Protein 2ETJ (pdb70)

Solvent-accessible surface area: 10871 Å² total

InterPro domains:
  IPR001352 Ribonuclease HII/HIII [PTHR10954] (8-194)
  IPR012337 Ribonuclease H-like superfamily [SSF53098] (6-199)
  IPR022898 Ribonuclease HII [MF_00052_B] (13-188)
  IPR022898 Ribonuclease HII [NF000595] (13-189)
  IPR022898 Ribonuclease HII [cd07182] (15-187)
  IPR024567 Ribonuclease HII/HIII domain [PF01351] (15-186)
  IPR024567 Ribonuclease HII/HIII domain [PS51975] (12-197)
  IPR036397 Ribonuclease H superfamily [G3DSA:3.30.420.10] (1-221)

CATH classification: 3.30.420.10

Secondary structure (DSSP, 8-state):
-GGGGGTTTSSSEEEEEEE-TT-SBS-EEEEEEEE-S----HHHHHHHH---EEEEEEEE-HHHHHHH-HHHHHHH--HHHHHSSS--SEEEEESSS---SS-EEEETTHHHH-HHHHHHHHHHHHHHHH--TTT--TTS-HHHHTT---HHHHHHHHHH---TTB-TTSHHHHTT--HHHHHHHHHTTSS-HHHHHHHHHHHH--

Radius of gyration: 18.52 Å; Cα contacts (8 Å, |Δi|>4): 387; chains: 1; bounding box: 53×38×37 Å

B-factor: mean 26.85, std 10.22, range [12.11, 72.57]

Structure (mmCIF, N/CA/C/O backbone):
data_2ETJ
#
_entry.id   2ETJ
#
_cell.length_a   51.821
_cell.length_b   51.821
_cell.length_c   76.293
_cell.angle_alpha   90.000
_cell.angle_beta   90.000
_cell.angle_gamma   120.000
#
_symmetry.space_group_name_H-M   'P 31'
#
loop_
_entity.id
_entity.type
_entity.pdbx_description
1 polymer 'Ribonuclease HII'
2 non-polymer 'MAGNESIUM ION'
3 non-polymer 'CHLORIDE ION'
4 non-polymer 1,2-ETHANEDIOL
5 water water
#
loop_
_atom_site.group_PDB
_atom_site.id
_atom_site.type_symbol
_atom_site.label_atom_id
_atom_site.label_alt_id
_atom_site.label_comp_id
_atom_site.label_asym_id
_atom_site.label_entity_id
_atom_site.label_seq_id
_atom_site.pdbx_PDB_ins_code
_atom_site.Cartn_x
_atom_site.Cartn_y
_atom_site.Cartn_z
_atom_site.occupancy
_atom_site.B_iso_or_equiv
_atom_site.auth_seq_id
_atom_site.auth_comp_id
_atom_site.auth_asym_id
_atom_site.auth_atom_id
_atom_site.pdbx_PDB_model_num
ATOM 9 N N . GLY A 1 14 ? -2.971 1.485 21.661 1.00 26.33 2 GLY A N 1
ATOM 10 C CA . GLY A 1 14 ? -4.409 1.727 21.428 1.00 25.25 2 GLY A CA 1
ATOM 11 C C . GLY A 1 14 ? -4.762 3.198 21.205 1.00 23.18 2 GLY A C 1
ATOM 12 O O . GLY A 1 14 ? -5.923 3.551 21.261 1.00 21.96 2 GLY A O 1
ATOM 13 N N . ILE A 1 15 ? -3.772 4.051 20.969 1.00 24.19 3 ILE A N 1
ATOM 14 C CA . ILE A 1 15 ? -4.032 5.488 20.815 1.00 26.98 3 ILE A CA 1
ATOM 15 C C . ILE A 1 15 ? -4.971 5.782 19.625 1.00 26.65 3 ILE A C 1
ATOM 16 O O . ILE A 1 15 ? -5.755 6.743 19.666 1.00 24.41 3 ILE A O 1
ATOM 21 N N . ASP A 1 16 ? -4.935 4.925 18.596 1.00 27.08 4 ASP A N 1
ATOM 22 C CA . ASP A 1 16 ? -5.762 5.108 17.415 1.00 26.34 4 ASP A CA 1
ATOM 23 C C . ASP A 1 16 ? -7.211 5.160 17.713 1.00 24.69 4 ASP A C 1
ATOM 24 O O . ASP A 1 16 ? -7.981 5.776 16.959 1.00 22.20 4 ASP A O 1
ATOM 29 N N . GLU A 1 17 ? -7.590 4.473 18.799 1.00 24.70 5 GLU A N 1
ATOM 30 C CA . GLU A 1 17 ? -8.965 4.370 19.234 1.00 24.96 5 GLU A CA 1
ATOM 31 C C . GLU A 1 17 ? -9.559 5.746 19.601 1.00 21.19 5 GLU A C 1
ATOM 32 O O . GLU A 1 17 ? -10.734 5.971 19.456 1.00 21.03 5 GLU A O 1
ATOM 38 N N . LEU A 1 18 ? -8.727 6.669 20.035 1.00 20.71 6 LEU A N 1
ATOM 39 C CA . LEU A 1 18 ? -9.209 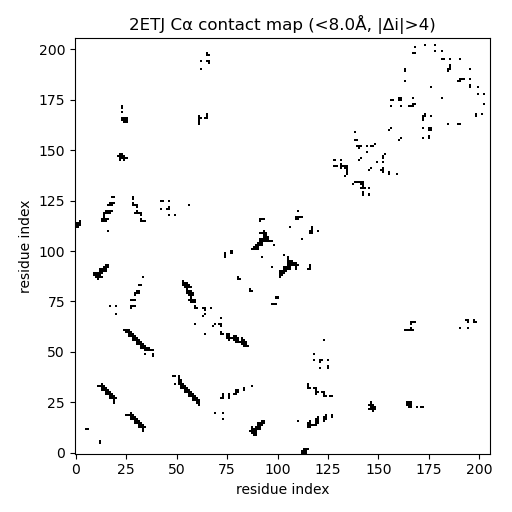8.015 20.371 1.00 21.26 6 LEU A CA 1
ATOM 40 C C . LEU A 1 18 ? -9.622 8.810 19.116 1.00 19.21 6 LEU A C 1
ATOM 41 O O . LEU A 1 18 ? -10.426 9.725 19.198 1.00 20.00 6 LEU A O 1
ATOM 46 N N . TYR A 1 19 ? -9.067 8.435 17.961 1.00 18.85 7 TYR A N 1
ATOM 47 C CA . TYR A 1 19 ? -9.175 9.226 16.744 1.00 20.87 7 TYR A CA 1
ATOM 48 C C . TYR A 1 19 ? -10.147 8.544 15.770 1.00 22.45 7 TYR A C 1
ATOM 49 O O . TYR A 1 19 ? -10.343 9.013 14.678 1.00 24.29 7 TYR A O 1
ATOM 58 N N . LYS A 1 20 ? -10.735 7.432 16.196 1.00 24.43 8 LYS A N 1
ATOM 59 C CA . LYS A 1 20 ? -11.621 6.610 15.358 1.00 27.88 8 LYS A CA 1
ATOM 60 C C . LYS A 1 20 ? -12.887 7.355 14.945 1.00 27.35 8 LYS A C 1
ATOM 61 O O . LYS A 1 20 ? -13.525 6.987 13.955 1.00 26.41 8 LYS A O 1
ATOM 65 N N . LYS A 1 21 ? -13.296 8.378 15.686 1.00 27.49 9 LYS A N 1
ATOM 66 C CA . LYS A 1 21 ? -14.672 8.840 15.498 1.00 30.26 9 LYS A CA 1
ATOM 67 C C . LYS A 1 21 ? -14.927 10.303 15.198 1.00 29.49 9 LYS A C 1
ATOM 68 O O . LYS A 1 21 ? -16.014 10.629 14.671 1.00 34.00 9 LYS A O 1
ATOM 74 N N . GLU A 1 22 ? -14.001 11.186 15.527 1.00 25.46 10 GLU A N 1
ATOM 75 C CA . GLU A 1 22 ? -14.316 12.604 15.368 1.00 25.61 10 GLU A CA 1
ATOM 76 C C . GLU A 1 22 ? -13.453 13.286 14.322 1.00 24.41 10 GLU A C 1
ATOM 77 O O . GLU A 1 22 ? -13.494 14.505 14.191 1.00 24.02 10 GLU A O 1
ATOM 83 N N . PHE A 1 23 ? -12.674 12.508 13.578 1.00 19.45 11 PHE A N 1
ATOM 84 C CA . PHE A 1 23 ? -11.549 13.089 12.839 1.00 23.50 11 PHE A CA 1
ATOM 85 C C . PHE A 1 23 ? -11.531 12.670 11.403 1.00 22.96 11 PHE A C 1
ATOM 86 O O . PHE A 1 23 ? -10.480 12.836 10.728 1.00 24.42 11 PHE A O 1
ATOM 94 N N . GLY A 1 24 ? -12.658 12.140 10.918 1.00 21.07 12 GLY A N 1
ATOM 95 C CA . GLY A 1 24 ? -12.765 11.681 9.535 1.00 23.96 12 GLY A CA 1
ATOM 96 C C . GLY A 1 24 ? -11.720 10.596 9.218 1.00 24.45 12 GLY A C 1
ATOM 97 O O . GLY A 1 24 ? -11.359 9.786 10.093 1.00 22.80 12 GLY A O 1
ATOM 98 N N . ILE A 1 25 ? -11.285 10.512 7.965 1.00 20.69 13 ILE A N 1
ATOM 99 C CA . ILE A 1 25 ? -10.345 9.464 7.605 1.00 17.54 13 ILE A CA 1
ATOM 100 C C . ILE A 1 25 ? -9.004 9.819 8.242 1.00 19.57 13 ILE A C 1
ATOM 101 O O . ILE A 1 25 ? -8.481 10.920 8.037 1.00 17.80 13 ILE A O 1
ATOM 106 N N . VAL A 1 26 ? -8.430 8.872 8.973 1.00 20.20 14 VAL A N 1
ATOM 107 C CA . VAL A 1 26 ? -7.157 9.077 9.642 1.00 18.62 14 VAL A CA 1
ATOM 108 C C . VAL A 1 26 ? -6.067 8.157 9.051 1.00 18.52 14 VAL A C 1
ATOM 109 O O . VAL A 1 26 ? -6.263 6.944 8.868 1.00 16.40 14 VAL A O 1
ATOM 113 N N . ALA A 1 27 ? -4.931 8.768 8.720 1.00 15.61 15 ALA A N 1
ATOM 114 C CA . ALA A 1 27 ? -3.754 8.070 8.227 1.00 17.02 15 ALA A CA 1
ATOM 115 C C . ALA A 1 27 ? -2.628 8.122 9.245 1.00 17.43 15 ALA A C 1
ATOM 116 O O . ALA A 1 27 ? -2.474 9.117 9.967 1.00 17.24 15 ALA A O 1
ATOM 118 N N . GLY A 1 28 ? -1.810 7.077 9.292 1.00 16.27 16 GLY A N 1
ATOM 119 C CA . GLY A 1 28 ? -0.585 7.111 10.060 1.00 17.00 16 GLY A CA 1
ATOM 120 C C . GLY A 1 28 ? 0.607 7.331 9.134 1.00 17.12 16 GLY A C 1
ATOM 121 O O . GLY A 1 28 ? 0.588 6.846 7.965 1.00 15.80 16 GLY A O 1
ATOM 122 N N . VAL A 1 29 ? 1.594 8.109 9.612 1.00 17.15 17 VAL A N 1
ATOM 123 C CA . VAL A 1 29 ? 2.734 8.535 8.793 1.00 17.65 17 VAL A CA 1
ATOM 124 C C . VAL A 1 29 ? 4.045 8.289 9.556 1.00 19.18 17 VAL A C 1
ATOM 125 O O . VAL A 1 29 ? 4.178 8.637 10.740 1.00 16.35 17 VAL A O 1
ATOM 129 N N . ASP A 1 30 ? 4.979 7.603 8.891 1.00 18.11 18 ASP A N 1
ATOM 130 C CA . ASP A 1 30 ? 6.316 7.393 9.439 1.00 17.90 18 ASP A CA 1
ATOM 131 C C . ASP A 1 30 ? 7.341 7.316 8.330 1.00 19.36 18 ASP A C 1
ATOM 132 O O . ASP A 1 30 ? 7.020 7.358 7.145 1.00 16.50 18 ASP A O 1
ATOM 137 N N . GLU A 1 31 ? 8.601 7.223 8.712 1.00 18.91 19 GLU A N 1
ATOM 138 C CA . GLU A 1 31 ? 9.656 7.228 7.718 1.00 19.54 19 GLU A CA 1
ATOM 139 C C . GLU A 1 31 ? 10.696 6.189 8.037 1.00 20.32 19 GLU A C 1
ATOM 140 O O . GLU A 1 31 ? 10.805 5.662 9.184 1.00 20.22 19 GLU A O 1
ATOM 146 N N . ALA A 1 32 ? 11.497 5.908 7.027 1.00 19.18 20 ALA A N 1
ATOM 147 C CA . ALA A 1 32 ? 12.695 5.103 7.205 1.00 16.09 20 ALA A CA 1
ATOM 148 C C . ALA A 1 32 ? 13.883 5.875 6.548 1.00 17.27 20 ALA A C 1
ATOM 149 O O . ALA A 1 32 ? 13.727 6.488 5.464 1.00 17.63 20 ALA A O 1
ATOM 151 N N . GLY A 1 33 ? 15.018 5.810 7.218 1.00 17.54 21 GLY A N 1
ATOM 152 C CA . GLY A 1 33 ? 16.272 6.355 6.643 1.00 16.13 21 GLY A CA 1
ATOM 153 C C . GLY A 1 33 ? 16.683 7.772 7.037 1.00 18.88 21 GLY A C 1
ATOM 154 O O . GLY A 1 33 ? 17.696 8.311 6.532 1.00 20.45 21 GLY A O 1
ATOM 155 N N . ARG A 1 34 ? 15.955 8.383 7.983 1.00 19.52 22 ARG A N 1
ATOM 156 C CA . ARG A 1 34 ? 16.301 9.734 8.392 1.00 19.79 22 ARG A CA 1
ATOM 157 C C . ARG A 1 34 ? 17.741 9.807 8.890 1.00 19.21 22 ARG A C 1
ATOM 158 O O . ARG A 1 34 ? 18.449 10.761 8.587 1.00 19.56 22 ARG A O 1
ATOM 166 N N . GLY A 1 35 ? 18.157 8.780 9.601 1.00 18.98 23 GLY A N 1
ATOM 167 C CA . GLY A 1 35 ? 19.446 8.737 10.281 1.00 19.04 23 GLY A CA 1
ATOM 168 C C . GLY A 1 35 ? 20.623 8.188 9.478 1.00 20.38 23 GLY A C 1
ATOM 169 O O . GLY A 1 35 ? 21.727 8.049 10.011 1.00 23.12 23 GLY A O 1
ATOM 170 N N . CYS A 1 36 ? 20.397 7.911 8.196 1.00 19.13 24 CYS A N 1
ATOM 171 C CA . CYS A 1 36 ? 21.385 7.275 7.293 1.00 17.00 24 CYS A CA 1
ATOM 172 C C . CYS A 1 36 ? 22.447 8.260 6.744 1.00 18.38 24 CYS A C 1
ATOM 173 O O . CYS A 1 36 ? 22.188 9.468 6.714 1.00 17.88 24 CYS A O 1
ATOM 178 N N . LEU A 1 37 ? 23.592 7.735 6.256 1.00 17.56 25 LEU A N 1
ATOM 179 C CA . LEU A 1 37 ? 24.604 8.540 5.563 1.00 20.18 25 LEU A CA 1
ATOM 180 C C . LEU A 1 37 ? 24.446 8.537 4.038 1.00 19.07 25 LEU A C 1
ATOM 181 O O . LEU A 1 37 ? 25.040 9.350 3.355 1.00 20.82 25 LEU A O 1
ATOM 186 N N . ALA A 1 38 ? 23.663 7.602 3.515 1.00 19.18 26 ALA A N 1
ATOM 187 C CA . ALA A 1 38 ? 23.430 7.456 2.106 1.00 19.92 26 ALA A CA 1
ATOM 188 C C . ALA A 1 38 ? 21.972 7.117 1.825 1.00 20.16 26 ALA A C 1
ATOM 189 O O . ALA A 1 38 ? 21.276 6.509 2.671 1.00 22.58 26 ALA A O 1
ATOM 191 N N . GLY A 1 39 ? 21.534 7.414 0.610 1.00 19.75 27 GLY A N 1
ATOM 192 C CA . GLY A 1 39 ? 20.212 7.112 0.162 1.00 19.89 27 GLY A CA 1
ATOM 193 C C . GLY A 1 39 ? 19.135 8.093 0.589 1.00 18.59 27 GLY A C 1
ATOM 194 O O . GLY A 1 39 ? 19.389 9.029 1.336 1.00 20.22 27 GLY A O 1
ATOM 195 N N . PRO A 1 40 ? 17.912 7.880 0.079 1.00 19.49 28 PRO A N 1
ATOM 196 C CA . PRO A 1 40 ? 16.810 8.756 0.395 1.00 17.63 28 PRO A CA 1
ATOM 197 C C . PRO A 1 40 ? 16.205 8.555 1.782 1.00 19.46 28 PRO A C 1
ATOM 198 O O . PRO A 1 40 ? 16.552 7.583 2.481 1.00 19.35 28 PRO A O 1
ATOM 202 N N . VAL A 1 41 ? 15.294 9.463 2.158 1.00 19.21 29 VAL A N 1
ATOM 203 C CA . VAL A 1 41 ? 14.322 9.221 3.220 1.00 18.28 29 VAL A CA 1
ATOM 204 C C . VAL A 1 41 ? 13.057 8.716 2.466 1.00 17.21 29 VAL A C 1
ATOM 205 O O . VAL A 1 41 ? 12.632 9.299 1.454 1.00 19.05 29 VAL A O 1
ATOM 212 N N . VAL A 1 42 ? 12.503 7.619 2.958 1.00 16.81 30 VAL A N 1
ATOM 213 C CA . VAL A 1 42 ? 11.295 7.011 2.463 1.00 16.07 30 VAL A CA 1
ATOM 214 C C . VAL A 1 42 ? 10.222 7.141 3.522 1.00 18.13 30 VAL A C 1
ATOM 215 O O . VAL A 1 42 ? 10.415 6.721 4.657 1.00 15.98 30 VAL A O 1
ATOM 219 N N . ALA A 1 43 ? 9.120 7.747 3.142 1.00 16.39 31 ALA A N 1
ATOM 220 C CA . ALA A 1 43 ? 7.953 7.872 4.028 1.00 17.51 31 ALA A CA 1
ATOM 221 C C . ALA A 1 43 ? 6.804 7.005 3.522 1.00 18.01 31 ALA A C 1
ATOM 222 O O . ALA A 1 43 ? 6.629 6.813 2.315 1.00 16.17 31 ALA A O 1
ATOM 224 N N . ALA A 1 44 ? 6.025 6.468 4.475 1.00 15.66 32 ALA A N 1
ATOM 225 C CA . ALA A 1 44 ? 4.777 5.779 4.166 1.00 14.07 32 ALA A CA 1
ATOM 226 C C . ALA A 1 44 ? 3.622 6.419 4.899 1.00 16.70 32 ALA A C 1
ATOM 227 O O . ALA A 1 44 ? 3.788 6.854 6.038 1.00 16.50 32 ALA A O 1
ATOM 229 N N . ALA A 1 45 ? 2.471 6.500 4.233 1.00 17.18 33 ALA A N 1
ATOM 230 C CA . ALA A 1 45 ? 1.194 6.923 4.856 1.00 16.78 33 ALA A CA 1
ATOM 231 C C . ALA A 1 45 ? 0.223 5.775 4.662 1.00 17.41 33 ALA A C 1
ATOM 232 O O . ALA A 1 45 ? 0.090 5.280 3.554 1.00 17.01 33 ALA A O 1
ATOM 234 N N . VAL A 1 46 ? -0.462 5.407 5.732 1.00 16.56 34 VAL A N 1
ATOM 235 C CA . VAL A 1 46 ? -1.273 4.198 5.765 1.00 17.24 34 VAL A CA 1
ATOM 236 C C . VAL A 1 46 ? -2.665 4.531 6.343 1.00 19.43 34 VAL A C 1
ATOM 237 O O . VAL A 1 46 ? -2.775 5.113 7.440 1.00 17.18 34 VAL A O 1
ATOM 241 N N . VAL A 1 47 ? -3.699 4.148 5.606 1.00 20.27 35 VAL A N 1
ATOM 242 C CA . VAL A 1 47 ? -5.061 4.091 6.120 1.00 18.26 35 VAL A CA 1
ATOM 243 C C . VAL A 1 47 ? -5.479 2.609 6.177 1.00 21.83 35 VAL A C 1
ATOM 244 O O . VAL A 1 47 ? -5.524 1.942 5.147 1.00 19.74 35 VAL A O 1
ATOM 248 N N . LEU A 1 48 ? -5.743 2.121 7.375 1.00 25.37 36 LEU A N 1
ATOM 249 C CA . LEU A 1 48 ? -6.140 0.726 7.599 1.00 29.06 36 LEU A CA 1
ATOM 250 C C . LEU A 1 48 ? -7.619 0.634 7.911 1.00 31.66 36 LEU A C 1
ATOM 251 O O . LEU A 1 48 ? -8.083 1.314 8.804 1.00 30.02 36 LEU A O 1
ATOM 256 N N . GLU A 1 49 ? -8.343 -0.225 7.195 1.00 36.81 37 GLU A N 1
ATOM 257 C CA . GLU A 1 49 ? -9.717 -0.564 7.568 1.00 43.31 37 GLU A CA 1
ATOM 258 C C . GLU A 1 49 ? -9.717 -1.747 8.539 1.00 41.46 37 GLU A C 1
ATOM 259 O O . GLU A 1 49 ? -10.197 -1.666 9.680 1.00 42.85 37 GLU A O 1
ATOM 265 N N . LYS A 1 50 ? -9.154 -2.842 8.057 1.00 37.12 38 LYS A N 1
ATOM 266 C CA . LYS A 1 50 ? -9.269 -4.111 8.724 1.00 35.77 38 LYS A CA 1
ATOM 267 C C . LYS A 1 50 ? -8.310 -4.228 9.910 1.00 35.44 38 LYS A C 1
ATOM 268 O O . LYS A 1 50 ? -7.327 -3.494 10.016 1.00 32.82 38 LYS A O 1
ATOM 274 N N . GLU A 1 51 ? -8.636 -5.157 10.800 1.00 35.32 39 GLU A N 1
ATOM 275 C CA . GLU A 1 51 ? -7.833 -5.473 11.966 1.00 35.88 39 GLU A CA 1
ATOM 276 C C . GLU A 1 51 ? -6.573 -6.201 11.538 1.00 34.56 39 GLU A C 1
ATOM 277 O O . GLU A 1 51 ? -6.613 -7.055 10.655 1.00 34.89 39 GLU A O 1
ATOM 283 N N . ILE A 1 52 ? -5.443 -5.839 12.140 1.00 34.99 40 ILE A N 1
ATOM 284 C CA . ILE A 1 52 ? -4.198 -6.603 11.964 1.00 35.76 40 ILE A CA 1
ATOM 285 C C . ILE A 1 52 ? -3.559 -6.747 13.358 1.00 37.30 40 ILE A C 1
ATOM 286 O O . ILE A 1 52 ? -3.416 -5.766 14.088 1.00 34.71 40 ILE A O 1
ATOM 291 N N . GLU A 1 53 ? -3.202 -7.975 13.728 1.00 39.10 41 GLU A N 1
ATOM 292 C CA . GLU A 1 53 ? -2.579 -8.245 15.028 1.00 39.98 41 GLU A CA 1
ATOM 293 C C . GLU A 1 53 ? -1.064 -8.000 14.985 1.00 39.64 41 GLU A C 1
ATOM 294 O O . GLU A 1 53 ? -0.314 -8.650 14.236 1.00 40.01 41 GLU A O 1
ATOM 296 N N . ALA A 1 64 ? 11.689 -12.324 9.776 1.00 58.30 52 ALA A N 1
ATOM 297 C CA . ALA A 1 64 ? 10.956 -11.381 8.943 1.00 56.87 52 ALA A CA 1
ATOM 298 C C . ALA A 1 64 ? 9.471 -11.402 9.308 1.00 56.67 52 ALA A C 1
ATOM 299 O O . ALA A 1 64 ? 8.613 -11.698 8.469 1.00 58.69 52 ALA A O 1
ATOM 301 N N . LYS A 1 65 ? 9.175 -11.098 10.574 1.00 53.78 53 LYS A N 1
ATOM 302 C CA . LYS A 1 65 ? 7.802 -10.808 10.994 1.00 51.05 53 LYS A CA 1
ATOM 303 C C . LYS A 1 65 ? 7.326 -9.488 10.336 1.00 48.54 53 LYS A C 1
ATOM 304 O O . LYS A 1 65 ? 6.121 -9.265 10.190 1.00 46.91 53 LYS A O 1
ATOM 306 N N . ARG A 1 66 ? 8.282 -8.632 9.950 1.00 47.51 54 ARG A N 1
ATOM 307 C CA . ARG A 1 66 ? 8.014 -7.420 9.142 1.00 46.32 54 ARG A CA 1
ATOM 308 C C . ARG A 1 66 ? 7.369 -7.750 7.810 1.00 44.77 54 ARG A C 1
ATOM 309 O O . ARG A 1 66 ? 6.324 -7.187 7.465 1.00 41.44 54 ARG A O 1
ATOM 317 N N . GLU A 1 67 ? 8.009 -8.645 7.058 1.00 43.20 55 GLU A N 1
ATOM 318 C CA . GLU A 1 67 ? 7.486 -9.047 5.752 1.00 43.42 55 GLU A CA 1
ATOM 319 C C . GLU A 1 67 ? 6.163 -9.827 5.916 1.00 42.56 55 GLU A C 1
ATOM 320 O O . GLU A 1 67 ? 5.295 -9.763 5.047 1.00 44.51 55 GLU A O 1
ATOM 324 N N . ARG A 1 68 ? 6.006 -10.548 7.024 1.00 39.21 56 ARG A N 1
ATOM 325 C CA . ARG A 1 68 ? 4.704 -11.153 7.351 1.00 39.63 56 ARG A CA 1
ATOM 326 C C . ARG A 1 68 ? 3.646 -10.054 7.469 1.00 38.62 56 ARG A C 1
ATOM 327 O O . ARG A 1 68 ? 2.552 -10.152 6.897 1.00 40.58 56 ARG A O 1
ATOM 329 N N . LEU A 1 69 ? 3.979 -9.008 8.218 1.00 36.49 57 LEU A N 1
ATOM 330 C CA . LEU A 1 69 ? 3.030 -7.929 8.478 1.00 35.82 57 LEU A CA 1
ATOM 331 C C . LEU A 1 69 ? 2.811 -7.091 7.208 1.00 34.71 57 LEU A C 1
ATOM 332 O O . LEU A 1 69 ? 1.674 -6.691 6.940 1.00 35.61 57 LEU A O 1
ATOM 337 N N . LEU A 1 70 ? 3.865 -6.869 6.416 1.00 32.49 58 LEU A N 1
ATOM 338 C CA . LEU A 1 70 ? 3.731 -6.104 5.154 1.00 33.94 58 LEU A CA 1
ATOM 339 C C . LEU A 1 70 ? 2.656 -6.722 4.277 1.00 32.87 58 LEU A C 1
ATOM 340 O O . LEU A 1 70 ? 1.855 -6.018 3.670 1.00 30.36 58 LEU A O 1
ATOM 345 N N . ASP A 1 71 ? 2.610 -8.046 4.252 1.00 30.52 59 ASP A N 1
ATOM 346 C CA . ASP A 1 71 ? 1.701 -8.733 3.357 1.00 29.69 59 ASP A CA 1
ATOM 347 C C . ASP A 1 71 ? 0.275 -8.500 3.818 1.00 29.63 59 ASP A C 1
ATOM 348 O O . ASP A 1 71 ? -0.615 -8.277 3.003 1.00 30.43 59 ASP A O 1
ATOM 350 N N . GLU A 1 72 ? 0.060 -8.522 5.135 1.00 28.95 60 GLU A N 1
ATOM 351 C CA . GLU A 1 72 ? -1.272 -8.266 5.706 1.00 28.66 60 GLU A CA 1
ATOM 352 C C . GLU A 1 72 ? -1.670 -6.791 5.520 1.00 25.31 60 GLU A C 1
ATOM 353 O O . GLU A 1 72 ? -2.817 -6.485 5.184 1.00 24.12 60 GLU A O 1
ATOM 359 N N . ILE A 1 73 ? -0.715 -5.885 5.724 1.00 23.08 61 ILE A N 1
ATOM 360 C CA . ILE A 1 73 ? -0.955 -4.454 5.465 1.00 23.34 61 ILE A CA 1
ATOM 361 C C . ILE A 1 73 ? -1.408 -4.209 4.004 1.00 24.16 61 ILE A C 1
ATOM 362 O O . ILE A 1 73 ? -2.419 -3.542 3.733 1.00 24.83 61 ILE A O 1
ATOM 372 N N . GLU A 1 75 ? -2.871 -6.102 2.113 1.00 27.75 63 GLU A N 1
ATOM 373 C CA . GLU A 1 75 ? -4.224 -6.635 1.866 1.00 29.46 63 GLU A CA 1
ATOM 374 C C . GLU A 1 75 ? -5.318 -5.758 2.470 1.00 30.44 63 GLU A C 1
ATOM 375 O O . GLU A 1 75 ? -6.394 -5.644 1.908 1.00 32.41 63 GLU A O 1
ATOM 381 N N . LYS A 1 76 ? -5.007 -5.111 3.594 1.00 25.09 64 LYS A N 1
ATOM 382 C CA . LYS A 1 76 ? -5.975 -4.481 4.463 1.00 26.60 64 LYS A CA 1
ATOM 383 C C . LYS A 1 76 ? -5.871 -2.949 4.580 1.00 28.09 64 LYS A C 1
ATOM 384 O O . LYS A 1 76 ? -6.578 -2.334 5.412 1.00 29.40 64 LYS A O 1
ATOM 390 N N . ALA A 1 77 ? -4.963 -2.344 3.799 1.00 26.57 65 ALA A N 1
ATOM 391 C CA . ALA A 1 77 ? -4.716 -0.918 3.887 1.00 23.87 65 ALA A CA 1
ATOM 392 C C . ALA A 1 77 ? -4.634 -0.246 2.520 1.00 24.02 65 ALA A C 1
ATOM 393 O O . ALA A 1 77 ? -4.377 -0.903 1.494 1.00 24.42 65 ALA A O 1
ATOM 395 N N . ALA A 1 78 ? -4.833 1.080 2.536 1.00 18.74 66 ALA A N 1
ATOM 396 C CA . ALA A 1 78 ? -4.494 1.936 1.429 1.00 15.09 66 ALA A CA 1
ATOM 397 C C . ALA A 1 78 ? -3.139 2.484 1.846 1.00 17.34 66 ALA A C 1
ATOM 398 O O . ALA A 1 78 ? -3.011 2.883 3.000 1.00 16.58 66 ALA A O 1
ATOM 400 N N . VAL A 1 79 ? -2.179 2.536 0.929 1.00 18.51 67 VAL A N 1
ATOM 401 C CA . VAL A 1 79 ? -0.798 2.940 1.292 1.00 18.28 67 VAL A CA 1
ATOM 402 C C . VAL A 1 79 ? -0.291 3.921 0.258 1.00 19.41 67 VAL A C 1
ATOM 403 O O . VAL A 1 79 ? -0.534 3.738 -0.965 1.00 19.81 67 VAL A O 1
ATOM 407 N N . GLY A 1 80 ? 0.472 4.915 0.726 1.00 20.03 68 GLY A N 1
ATOM 408 C CA . GLY A 1 80 ? 1.157 5.848 -0.152 1.00 19.69 68 GLY A CA 1
ATOM 409 C C . GLY A 1 80 ? 2.591 6.029 0.296 1.00 22.03 68 GLY A C 1
ATOM 410 O O . GLY A 1 80 ? 2.853 5.967 1.492 1.00 18.67 68 GLY A O 1
ATOM 411 N N . ILE A 1 81 ? 3.472 6.247 -0.687 1.00 19.75 69 ILE A N 1
ATOM 412 C CA . ILE A 1 81 ? 4.940 6.300 -0.528 1.00 21.65 69 ILE A CA 1
ATOM 413 C C . ILE A 1 81 ? 5.463 7.612 -1.082 1.00 18.98 69 ILE A C 1
ATOM 414 O O . ILE A 1 81 ? 5.007 8.065 -2.144 1.00 19.29 69 ILE A O 1
ATOM 419 N N . GLY A 1 82 ? 6.354 8.248 -0.321 1.00 17.99 70 GLY A N 1
ATOM 420 C CA . GLY A 1 82 ? 6.998 9.493 -0.709 1.00 18.68 70 GLY A CA 1
ATOM 421 C C . GLY A 1 82 ? 8.472 9.370 -0.453 1.00 18.59 70 GLY A C 1
ATOM 422 O O . GLY A 1 82 ? 8.878 8.690 0.521 1.00 21.49 70 GLY A O 1
ATOM 423 N N . ILE A 1 83 ? 9.299 9.966 -1.328 1.00 18.66 71 ILE A N 1
ATOM 424 C CA . ILE A 1 83 ? 10.762 9.872 -1.155 1.00 19.88 71 ILE A CA 1
ATOM 425 C C . ILE A 1 83 ? 11.336 11.261 -1.224 1.00 21.72 71 ILE A C 1
ATOM 426 O O . ILE A 1 83 ? 10.819 12.107 -1.976 1.00 23.30 71 ILE A O 1
ATOM 431 N N . ALA A 1 84 ? 12.391 11.502 -0.467 1.00 19.06 72 ALA A N 1
ATOM 432 C CA . ALA A 1 84 ? 13.214 12.718 -0.586 1.00 17.72 72 ALA A CA 1
ATOM 433 C C . ALA A 1 84 ? 14.656 12.235 -0.847 1.00 18.80 72 ALA A C 1
ATOM 434 O O . ALA A 1 84 ? 15.148 11.314 -0.157 1.00 19.14 72 ALA A O 1
ATOM 436 N N . SER A 1 85 ? 15.273 12.774 -1.893 1.00 20.10 73 SER A N 1
ATOM 437 C CA . SER A 1 85 ? 16.590 12.275 -2.343 1.00 19.29 73 SER A CA 1
ATOM 438 C C . SER A 1 85 ? 17.735 12.811 -1.510 1.00 19.86 73 SER A C 1
ATOM 439 O O . SER A 1 85 ? 17.573 13.797 -0.763 1.00 18.94 73 SER A O 1
ATOM 442 N N . PRO A 1 86 ? 18.928 12.205 -1.647 1.00 20.17 74 PRO A N 1
ATOM 443 C CA . PRO A 1 86 ? 20.156 12.815 -1.076 1.00 21.09 74 PRO A CA 1
ATOM 444 C C . PRO A 1 86 ? 20.325 14.299 -1.504 1.00 20.69 74 PRO A C 1
ATOM 445 O O . PRO A 1 86 ? 20.682 15.127 -0.692 1.00 19.74 74 PRO A O 1
ATOM 449 N N . GLU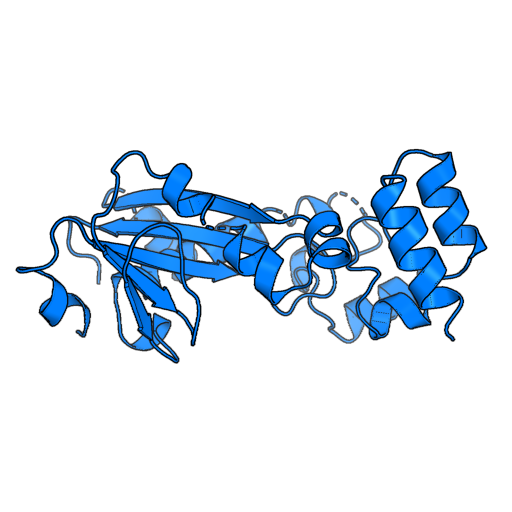 A 1 87 ? 19.973 14.621 -2.736 1.00 21.74 75 GLU A N 1
ATOM 450 C CA . GLU A 1 87 ? 20.079 16.005 -3.233 1.00 22.23 75 GLU A CA 1
ATOM 451 C C . GLU A 1 87 ? 19.218 16.925 -2.384 1.00 18.43 75 GLU A C 1
ATOM 452 O O . GLU A 1 87 ? 19.649 17.940 -1.904 1.00 21.84 75 GLU A O 1
ATOM 458 N N . GLU A 1 88 ? 17.959 16.514 -2.174 1.00 19.46 76 GLU A N 1
ATOM 459 C CA . GLU A 1 88 ? 17.043 17.295 -1.416 1.00 20.36 76 GLU A CA 1
ATOM 460 C C . GLU A 1 88 ? 17.429 17.429 0.058 1.00 19.46 76 GLU A C 1
ATOM 461 O O . GLU A 1 88 ? 17.294 18.507 0.668 1.00 20.00 76 GLU A O 1
ATOM 467 N N . ILE A 1 89 ? 17.964 16.376 0.625 1.00 19.48 77 ILE A N 1
ATOM 468 C CA . ILE A 1 89 ? 18.550 16.445 1.967 1.00 18.81 77 ILE A CA 1
ATOM 469 C C . ILE A 1 89 ? 19.680 17.458 2.059 1.00 16.95 77 ILE A C 1
ATOM 470 O O . ILE A 1 89 ? 19.702 18.293 2.954 1.00 19.76 77 ILE A O 1
ATOM 475 N N . ASP A 1 90 ? 20.567 17.419 1.087 1.00 20.28 78 ASP A N 1
ATOM 476 C CA . ASP A 1 90 ? 21.746 18.317 1.017 1.00 22.29 78 ASP A CA 1
ATOM 477 C C . ASP A 1 90 ? 21.308 19.790 0.783 1.00 20.37 78 ASP A C 1
ATOM 478 O O . ASP A 1 90 ? 21.876 20.692 1.341 1.00 22.77 78 ASP A O 1
ATOM 483 N N . LEU A 1 91 ? 20.271 20.021 -0.005 1.00 20.52 79 LEU A N 1
ATOM 484 C CA . LEU A 1 91 ? 19.830 21.386 -0.310 1.00 20.31 79 LEU A CA 1
ATOM 485 C C . LEU A 1 91 ? 18.948 21.997 0.759 1.00 21.41 79 LEU A C 1
ATOM 486 O O . LEU A 1 91 ? 19.076 23.179 1.102 1.00 24.91 79 LEU A O 1
ATOM 491 N N . TYR A 1 92 ? 18.047 21.181 1.297 1.00 21.43 80 TYR A N 1
ATOM 492 C CA . TYR A 1 92 ? 16.965 21.652 2.186 1.00 18.28 80 TYR A CA 1
ATOM 493 C C . TYR A 1 92 ? 17.111 21.301 3.661 1.00 21.79 80 TYR A C 1
ATOM 494 O O . TYR A 1 92 ? 16.431 21.889 4.462 1.00 20.61 80 TYR A O 1
ATOM 503 N N . ASN A 1 93 ? 17.989 20.344 3.967 1.00 20.15 81 ASN A N 1
ATOM 504 C CA . ASN A 1 93 ? 18.234 19.793 5.295 1.00 20.50 81 ASN A CA 1
ATOM 505 C C . ASN A 1 93 ? 17.294 18.619 5.611 1.00 16.17 81 ASN A C 1
ATOM 506 O O . ASN A 1 93 ? 16.279 18.425 4.952 1.00 18.22 81 ASN A O 1
ATOM 511 N N . ILE A 1 94 ? 17.739 17.825 6.571 1.00 18.50 82 ILE A N 1
ATOM 512 C CA . ILE A 1 94 ? 17.170 16.490 6.794 1.00 19.02 82 ILE A CA 1
ATOM 513 C C . ILE A 1 94 ? 15.732 16.613 7.309 1.00 20.65 82 ILE A C 1
ATOM 514 O O . ILE A 1 94 ? 14.875 15.775 6.987 1.00 19.99 82 ILE A O 1
ATOM 519 N N . PHE A 1 95 ? 15.476 17.672 8.088 1.00 19.78 83 PHE A N 1
ATOM 520 C CA . PHE A 1 95 ? 14.122 17.962 8.650 1.00 20.94 83 PHE A CA 1
ATOM 521 C C . PHE A 1 95 ? 13.148 18.343 7.524 1.00 20.22 83 PHE A C 1
ATOM 522 O O . PHE A 1 95 ? 12.089 17.755 7.393 1.00 20.88 83 PHE A O 1
ATOM 530 N N . ASN A 1 96 ? 13.506 19.311 6.690 1.00 20.28 84 ASN A N 1
ATOM 531 C CA . ASN A 1 96 ? 12.665 19.654 5.550 1.00 21.24 84 ASN A CA 1
ATOM 532 C C . ASN A 1 96 ? 12.486 18.502 4.523 1.00 22.22 84 ASN A C 1
ATOM 533 O O . ASN A 1 96 ? 11.421 18.327 3.928 1.00 21.23 84 ASN A O 1
ATOM 538 N N . ALA A 1 97 ? 13.534 17.740 4.289 1.00 19.42 85 ALA A N 1
ATOM 539 C CA . ALA A 1 97 ? 13.487 16.607 3.348 1.00 19.32 85 ALA A CA 1
ATOM 540 C C . ALA A 1 97 ? 12.528 15.518 3.882 1.00 18.10 85 ALA A C 1
ATOM 541 O O . ALA A 1 97 ? 11.796 14.909 3.112 1.00 19.74 85 ALA A O 1
ATOM 543 N N . THR A 1 98 ? 12.566 15.240 5.169 1.00 18.16 86 THR A N 1
ATOM 544 C CA . THR A 1 98 ? 11.697 14.248 5.811 1.00 20.60 86 THR A CA 1
ATOM 545 C C . THR A 1 98 ? 10.223 14.674 5.659 1.00 18.83 86 THR A C 1
ATOM 546 O O . THR A 1 98 ? 9.376 13.906 5.220 1.00 19.10 86 THR A O 1
ATOM 550 N N . LYS A 1 99 ? 9.976 15.955 5.901 1.00 23.68 87 LYS A N 1
ATOM 551 C CA . LYS A 1 99 ? 8.630 16.530 5.722 1.00 22.95 87 LYS A CA 1
ATOM 552 C C . LYS A 1 99 ? 8.194 16.437 4.257 1.00 21.69 87 LYS A C 1
ATOM 553 O O . LYS A 1 99 ? 7.055 16.124 4.003 1.00 21.26 87 LYS A O 1
ATOM 559 N N . LEU A 1 100 ? 9.087 16.728 3.308 1.00 20.24 88 LEU A N 1
ATOM 560 C CA . LEU A 1 100 ? 8.851 16.606 1.888 1.00 20.05 88 LEU A CA 1
ATOM 561 C C . LEU A 1 100 ? 8.440 15.166 1.552 1.00 17.27 88 LEU A C 1
ATOM 562 O O . LEU A 1 100 ? 7.435 14.973 0.868 1.00 19.70 88 LEU A O 1
ATOM 567 N N . ALA A 1 101 ? 9.164 14.163 2.085 1.00 18.94 89 ALA A N 1
ATOM 568 C CA . ALA A 1 101 ? 8.828 12.750 1.858 1.00 17.65 89 ALA A CA 1
ATOM 569 C C . ALA A 1 101 ? 7.433 12.443 2.400 1.00 16.99 89 ALA A C 1
ATOM 570 O O . ALA A 1 101 ? 6.628 11.744 1.768 1.00 17.92 89 ALA A O 1
ATOM 580 N N . ASN A 1 103 ? 4.857 14.439 3.073 1.00 19.52 91 ASN A N 1
ATOM 581 C CA . ASN A 1 103 ? 3.824 15.064 2.269 1.00 19.82 91 ASN A CA 1
ATOM 582 C C . ASN A 1 103 ? 3.605 14.364 0.937 1.00 19.75 91 ASN A C 1
ATOM 583 O O . ASN A 1 103 ? 2.463 14.269 0.447 1.00 19.17 91 ASN A O 1
ATOM 588 N N . ARG A 1 104 ? 4.682 13.940 0.315 1.00 19.04 92 ARG A N 1
ATOM 589 C CA . ARG A 1 104 ? 4.622 13.166 -0.912 1.00 17.53 92 ARG A CA 1
ATOM 590 C C . ARG A 1 104 ? 3.919 11.825 -0.729 1.00 17.72 92 ARG A C 1
ATOM 591 O O . ARG A 1 104 ? 3.151 11.395 -1.584 1.00 21.86 92 ARG A O 1
ATOM 599 N N . ALA A 1 105 ? 4.121 11.201 0.430 1.00 17.57 93 ALA A N 1
ATOM 600 C CA . ALA A 1 105 ? 3.412 9.975 0.781 1.00 14.85 93 ALA A CA 1
ATOM 601 C C . ALA A 1 105 ? 1.864 10.164 0.912 1.00 15.56 93 ALA A C 1
ATOM 602 O O . ALA A 1 1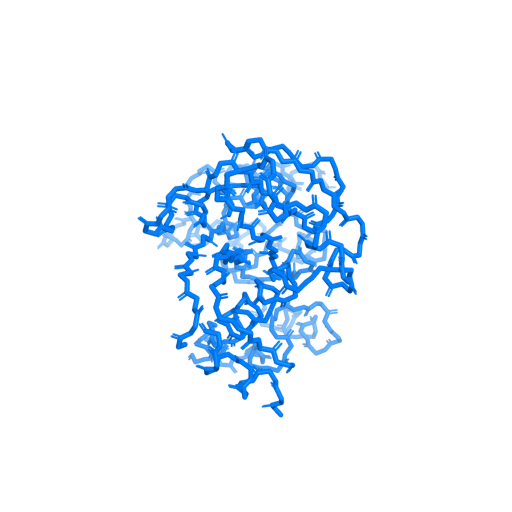05 ? 1.081 9.363 0.432 1.00 18.60 93 ALA A O 1
ATOM 604 N N . LEU A 1 106 ? 1.468 11.220 1.606 1.00 20.34 94 LEU A N 1
ATOM 605 C CA . LEU A 1 106 ? 0.056 11.668 1.658 1.00 21.25 94 LEU A CA 1
ATOM 606 C C . LEU A 1 106 ? -0.531 11.967 0.279 1.00 24.47 94 LEU A C 1
ATOM 607 O O . LEU A 1 106 ? -1.650 11.525 -0.009 1.00 26.02 94 LEU A O 1
ATOM 612 N N . GLU A 1 107 ? 0.208 12.683 -0.566 1.00 22.87 95 GLU A N 1
ATOM 613 C CA . GLU A 1 107 ? -0.197 12.922 -1.968 1.00 25.80 95 GLU A CA 1
ATOM 614 C C . GLU A 1 107 ? -0.329 11.611 -2.788 1.00 25.89 95 GLU A C 1
ATOM 615 O O . GLU A 1 107 ? -1.181 11.488 -3.685 1.00 24.68 95 GLU A O 1
ATOM 618 N N . ASN A 1 108 ? 0.494 10.622 -2.463 1.00 23.73 96 ASN A N 1
ATOM 619 C CA . ASN A 1 108 ? 0.495 9.320 -3.111 1.00 22.96 96 ASN A CA 1
ATOM 620 C C . ASN A 1 108 ? -0.635 8.411 -2.671 1.00 21.64 96 ASN A C 1
ATOM 621 O O . ASN A 1 108 ? -0.998 7.546 -3.432 1.00 22.83 96 ASN A O 1
ATOM 626 N N . LEU A 1 109 ? -1.216 8.601 -1.492 1.00 21.22 97 LEU A N 1
ATOM 627 C CA . LEU A 1 109 ? -2.383 7.826 -1.068 1.00 23.68 97 LEU A CA 1
ATOM 628 C C . LEU A 1 109 ? -3.587 8.071 -1.988 1.00 27.72 97 LEU A C 1
ATOM 629 O O . LEU A 1 109 ? -3.862 9.210 -2.375 1.00 29.86 97 LEU A O 1
ATOM 634 N N . SER A 1 110 ? -4.299 6.997 -2.302 1.00 27.63 98 SER A N 1
ATOM 635 C CA . SER A 1 110 ? -5.494 7.079 -3.154 1.00 31.15 98 SER A CA 1
ATOM 636 C C . SER A 1 110 ? -6.702 7.666 -2.428 1.00 32.02 98 SER A C 1
ATOM 637 O O . SER A 1 110 ? -7.638 8.142 -3.078 1.00 32.26 98 SER A O 1
ATOM 640 N N . VAL A 1 111 ? -6.701 7.602 -1.096 1.00 27.02 99 VAL A N 1
ATOM 641 C CA . VAL A 1 111 ? -7.747 8.247 -0.285 1.00 30.47 99 VAL A CA 1
ATOM 642 C C . VAL A 1 111 ? -7.104 9.446 0.396 1.00 30.34 99 VAL A C 1
ATOM 643 O O . VAL A 1 111 ? -5.966 9.396 0.824 1.00 36.23 99 VAL A O 1
ATOM 650 N N . LYS A 1 112 ? -7.815 10.554 0.454 1.00 32.64 100 LYS A N 1
ATOM 651 C CA . LYS A 1 112 ? -7.257 11.722 1.090 1.00 31.81 100 LYS A CA 1
ATOM 652 C C . LYS A 1 112 ? -7.676 11.714 2.550 1.00 29.08 100 LYS A C 1
ATOM 653 O O . LYS A 1 112 ? -8.871 11.787 2.858 1.00 26.82 100 LYS A O 1
ATOM 659 N N . PRO A 1 113 ? -6.696 11.613 3.468 1.00 25.49 101 PRO A N 1
ATOM 660 C CA . PRO A 1 113 ? -7.037 11.586 4.891 1.00 22.75 101 PRO A CA 1
ATOM 661 C C . PRO A 1 113 ? -7.481 12.970 5.352 1.00 22.13 101 PRO A C 1
ATOM 662 O O . PRO A 1 113 ? -7.073 13.977 4.759 1.00 21.43 101 PRO A O 1
ATOM 666 N N . SER A 1 114 ? -8.290 13.014 6.395 1.00 21.30 102 SER A N 1
ATOM 667 C CA . SER A 1 114 ? -8.700 14.268 7.027 1.00 22.72 102 SER A CA 1
ATOM 668 C C . SER A 1 114 ? -7.761 14.685 8.150 1.00 24.04 102 SER A C 1
ATOM 669 O O . SER A 1 114 ? -7.695 15.865 8.523 1.00 21.66 102 SER A O 1
ATOM 672 N N . PHE A 1 115 ? -7.020 13.713 8.681 1.00 19.67 103 PHE A N 1
ATOM 673 C CA . PHE A 1 115 ? -6.210 13.925 9.854 1.00 16.68 103 PHE A CA 1
ATOM 674 C C . PHE A 1 115 ? -5.072 12.917 9.782 1.00 18.66 103 PHE A C 1
ATOM 675 O O . PHE A 1 115 ? -5.232 11.799 9.285 1.00 17.01 103 PHE A O 1
ATOM 683 N N . VAL A 1 116 ? -3.904 13.303 10.266 1.00 17.11 104 VAL A N 1
ATOM 684 C CA . VAL A 1 116 ? -2.760 12.378 10.298 1.00 19.16 104 VAL A CA 1
ATOM 685 C C . VAL A 1 116 ? -2.192 12.211 11.679 1.00 21.17 104 VAL A C 1
ATOM 686 O O . VAL A 1 116 ? -2.115 13.178 12.472 1.00 19.44 104 VAL A O 1
ATOM 690 N N . LEU A 1 117 ? -1.813 10.977 11.999 1.00 18.41 105 LEU A N 1
ATOM 691 C CA . LEU A 1 117 ? -0.995 10.728 13.205 1.00 17.07 105 LEU A CA 1
ATOM 692 C C . LEU A 1 117 ? 0.434 10.490 12.706 1.00 18.09 105 LEU A C 1
ATOM 693 O O . LEU A 1 117 ? 0.656 9.605 11.866 1.00 17.76 105 LEU A O 1
ATOM 698 N N . VAL A 1 118 ? 1.389 11.290 13.172 1.00 17.49 106 VAL A N 1
ATOM 699 C CA . VAL A 1 118 ? 2.727 11.316 12.626 1.00 17.76 106 VAL A CA 1
ATOM 700 C C . VAL A 1 118 ? 3.726 10.897 13.724 1.00 22.42 106 VAL A C 1
ATOM 701 O O . VAL A 1 118 ? 3.661 11.411 14.819 1.00 20.51 106 VAL A O 1
ATOM 705 N N . ASP A 1 119 ? 4.643 9.961 13.424 1.00 19.26 107 ASP A N 1
ATOM 706 C CA . ASP A 1 119 ? 5.732 9.645 14.337 1.00 23.79 107 ASP A CA 1
ATOM 707 C C . ASP A 1 119 ? 6.666 10.829 14.426 1.00 25.49 107 ASP A C 1
ATOM 708 O O . ASP A 1 119 ? 7.195 11.282 13.408 1.00 27.91 107 ASP A O 1
ATOM 713 N N . GLY A 1 120 ? 6.902 11.296 15.647 1.00 26.02 108 GLY A N 1
ATOM 714 C CA . GLY A 1 120 ? 7.956 12.286 15.934 1.00 30.70 108 GLY A CA 1
ATOM 715 C C . GLY A 1 120 ? 7.452 13.486 16.727 1.00 29.79 108 GLY A C 1
ATOM 716 O O . GLY A 1 120 ? 6.595 13.329 17.585 1.00 26.53 108 GLY A O 1
ATOM 717 N N . LYS A 1 121 ? 7.956 14.678 16.400 1.00 32.12 109 LYS A N 1
ATOM 718 C CA . LYS A 1 121 ? 7.669 15.871 17.186 1.00 32.64 109 LYS A CA 1
ATOM 719 C C . LYS A 1 121 ? 7.814 17.114 16.334 1.00 31.87 109 LYS A C 1
ATOM 720 O O . LYS A 1 121 ? 8.848 17.320 15.708 1.00 33.33 109 LYS A O 1
ATOM 722 N N . GLY A 1 122 ? 6.774 17.937 16.304 1.00 32.63 110 GLY A N 1
ATOM 723 C CA . GLY A 1 122 ? 6.835 19.245 15.669 1.00 32.91 110 GLY A CA 1
ATOM 724 C C . GLY A 1 122 ? 6.787 19.284 14.156 1.00 32.56 110 GLY A C 1
ATOM 725 O O . GLY A 1 122 ? 7.257 20.254 13.553 1.00 34.40 110 GLY A O 1
ATOM 726 N N . ILE A 1 123 ? 6.239 18.242 13.533 1.00 30.65 111 ILE A N 1
ATOM 727 C CA . ILE A 1 123 ? 6.192 18.162 12.073 1.00 29.10 111 ILE A CA 1
ATOM 728 C C . ILE A 1 123 ? 4.787 18.572 11.660 1.00 29.55 111 ILE A C 1
ATOM 729 O O . ILE A 1 123 ? 3.832 18.019 12.147 1.00 29.82 111 ILE A O 1
ATOM 734 N N . GLU A 1 124 ? 4.682 19.574 10.799 1.00 31.49 112 GLU A N 1
ATOM 735 C CA . GLU A 1 124 ? 3.398 20.025 10.321 1.00 32.47 112 GLU A CA 1
ATOM 736 C C . GLU A 1 124 ? 3.371 19.666 8.861 1.00 31.25 112 GLU A C 1
ATOM 737 O O . GLU A 1 124 ? 4.252 20.084 8.098 1.00 30.80 112 GLU A O 1
ATOM 739 N N . LEU A 1 125 ? 2.425 18.799 8.503 1.00 26.09 113 LEU A N 1
ATOM 740 C CA . LEU A 1 125 ? 2.232 18.320 7.152 1.00 24.48 113 LEU A CA 1
ATOM 741 C C . LEU A 1 125 ? 1.067 19.064 6.471 1.00 24.48 113 LEU A C 1
ATOM 742 O O . LEU A 1 125 ? 0.419 19.910 7.074 1.00 27.19 113 LEU A O 1
ATOM 747 N N . SER A 1 126 ? 0.824 18.736 5.215 1.00 23.64 114 SER A N 1
ATOM 748 C CA . SER A 1 126 ? -0.202 19.382 4.418 1.00 25.96 114 SER A CA 1
ATOM 749 C C . SER A 1 126 ? -1.614 19.073 4.925 1.00 27.54 114 SER A C 1
ATOM 750 O O . SER A 1 126 ? -2.561 19.806 4.615 1.00 28.46 114 SER A O 1
ATOM 753 N N . VAL A 1 127 ? -1.761 17.999 5.704 1.00 26.29 115 VAL A N 1
ATOM 754 C CA . VAL A 1 127 ? -3.044 17.594 6.291 1.00 23.88 115 VAL A CA 1
ATOM 755 C C . VAL A 1 127 ? -2.867 17.851 7.781 1.00 25.29 115 VAL A C 1
ATOM 756 O O . VAL A 1 127 ? -1.796 17.541 8.301 1.00 19.78 115 VAL A O 1
ATOM 760 N N . PRO A 1 128 ? -3.887 18.427 8.468 1.00 23.59 116 PRO A N 1
ATOM 761 C CA . PRO A 1 128 ? -3.747 18.627 9.915 1.00 22.91 116 PRO A CA 1
ATOM 762 C C . PRO A 1 128 ? -3.632 17.305 10.647 1.00 22.48 116 PRO A C 1
ATOM 763 O O . PRO A 1 128 ? -4.052 16.272 10.144 1.00 22.85 116 PRO A O 1
ATOM 767 N N . GLY A 1 129 ? -3.048 17.357 11.820 1.00 21.48 117 GLY A N 1
ATOM 768 C CA . GLY A 1 129 ? -2.648 16.162 12.525 1.00 20.42 117 GLY A CA 1
ATOM 769 C C . GLY A 1 129 ? -2.032 16.420 13.856 1.00 24.69 117 GLY A C 1
ATOM 770 O O . GLY A 1 129 ? -2.046 17.548 14.345 1.00 22.71 117 GLY A O 1
ATOM 771 N N . THR A 1 130 ? -1.529 15.341 14.449 1.00 20.47 118 THR A N 1
ATOM 772 C CA . THR A 1 130 ? -0.824 15.367 15.704 1.00 23.88 118 THR A CA 1
ATOM 773 C C . THR A 1 130 ? 0.397 14.468 15.578 1.00 23.97 118 THR A C 1
ATOM 774 O O . THR A 1 130 ? 0.361 13.411 14.926 1.00 21.24 118 THR A O 1
ATOM 781 N N . CYS A 1 131 ? 1.510 14.935 16.134 1.00 24.49 119 CYS A N 1
ATOM 782 C CA . CYS A 1 131 ? 2.723 14.142 16.195 1.00 25.19 119 CYS A CA 1
ATOM 783 C C . CYS A 1 131 ? 2.804 13.429 17.525 1.00 27.47 119 CYS A C 1
ATOM 784 O O . CYS A 1 131 ? 2.507 14.015 18.571 1.00 27.18 119 CYS A O 1
ATOM 787 N N . LEU A 1 132 ? 3.225 12.175 17.490 1.00 26.74 120 LEU A N 1
ATOM 788 C CA . LEU A 1 132 ? 3.396 11.381 18.679 1.00 28.74 120 LEU A CA 1
ATOM 789 C C . LEU A 1 132 ? 4.857 10.969 18.772 1.00 30.23 120 LEU A C 1
ATOM 790 O O . LEU A 1 132 ? 5.391 10.321 17.872 1.00 29.10 120 LEU A O 1
ATOM 795 N N . VAL A 1 133 ? 5.509 11.383 19.850 1.00 31.62 121 VAL A N 1
ATOM 796 C CA . VAL A 1 133 ? 6.829 10.862 20.162 1.00 30.74 121 VAL A CA 1
ATOM 797 C C . VAL A 1 133 ? 6.712 9.344 20.378 1.00 26.23 121 VAL A C 1
ATOM 798 O O . VAL A 1 133 ? 5.800 8.873 21.048 1.00 26.85 121 VAL A O 1
ATOM 802 N N . LYS A 1 134 ? 7.645 8.589 19.805 1.00 24.74 122 LYS A N 1
ATOM 803 C CA . LYS A 1 134 ? 7.577 7.118 19.795 1.00 24.69 122 LYS A CA 1
ATOM 804 C C . LYS A 1 134 ? 6.184 6.653 19.363 1.00 23.93 122 LYS A C 1
ATOM 805 O O . LYS A 1 134 ? 5.612 5.703 19.919 1.00 22.48 122 LYS A O 1
ATOM 809 N N . GLY A 1 135 ? 5.641 7.314 18.340 1.00 23.67 123 GLY A N 1
ATOM 810 C CA . GLY A 1 135 ? 4.295 6.993 17.867 1.00 21.34 123 GLY A CA 1
ATOM 811 C C . GLY A 1 135 ? 4.147 5.588 17.313 1.00 21.71 123 GLY A C 1
ATOM 812 O O . GLY A 1 135 ? 3.060 5.025 17.287 1.00 22.35 123 GLY A O 1
ATOM 813 N N . ASP A 1 136 ? 5.266 5.042 16.867 1.00 24.97 124 ASP A N 1
ATOM 814 C CA . ASP A 1 136 ? 5.365 3.736 16.260 1.00 27.17 124 ASP A CA 1
ATOM 815 C C . ASP A 1 136 ? 5.131 2.640 17.269 1.00 32.71 124 ASP A C 1
ATOM 816 O O . ASP A 1 136 ? 4.943 1.495 16.864 1.00 35.57 124 ASP A O 1
ATOM 821 N N . GLN A 1 137 ? 5.206 2.987 18.565 1.00 29.91 125 GLN A N 1
ATOM 822 C CA . GLN A 1 137 ? 4.883 2.060 19.653 1.00 31.92 125 GLN A CA 1
ATOM 823 C C . GLN A 1 137 ? 3.493 2.317 20.258 1.00 31.33 125 GLN A C 1
ATOM 824 O O . GLN A 1 137 ? 2.940 1.461 20.935 1.00 32.97 125 GLN A O 1
ATOM 830 N N . LYS A 1 138 ? 2.943 3.509 20.025 1.00 31.95 126 LYS A N 1
ATOM 831 C CA . LYS A 1 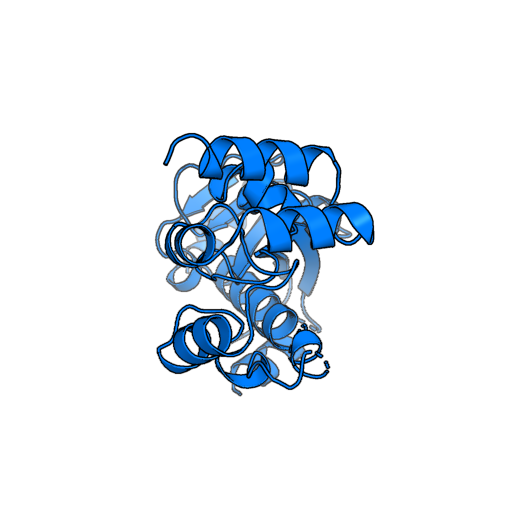138 ? 1.672 3.905 20.577 1.00 29.72 126 LYS A CA 1
ATOM 832 C C . LYS A 1 138 ? 0.472 3.663 19.648 1.00 27.24 126 LYS A C 1
ATOM 833 O O . LYS A 1 138 ? -0.624 3.432 20.119 1.00 26.51 126 LYS A O 1
ATOM 839 N N . SER A 1 139 ? 0.680 3.755 18.332 1.00 25.19 127 SER A N 1
ATOM 840 C CA . SER A 1 139 ? -0.385 3.702 17.357 1.00 23.58 127 SER A CA 1
ATOM 841 C C . SER A 1 139 ? -0.126 2.572 16.357 1.00 21.80 127 SER A C 1
ATOM 842 O O . SER A 1 139 ? 0.985 2.461 15.786 1.00 21.57 127 SER A O 1
ATOM 845 N N . LYS A 1 140 ? -1.201 1.848 16.046 1.00 22.36 128 LYS A N 1
ATOM 846 C CA . LYS A 1 140 ? -1.205 0.804 15.032 1.00 21.24 128 LYS A CA 1
ATOM 847 C C . LYS A 1 140 ? -1.032 1.366 13.610 1.00 23.21 128 LYS A C 1
ATOM 848 O O . LYS A 1 140 ? -0.376 0.759 12.781 1.00 20.43 128 LYS A O 1
ATOM 852 N N . LEU A 1 141 ? -1.633 2.518 13.340 1.00 21.21 129 LEU A N 1
ATOM 853 C CA . LEU A 1 141 ? -1.504 3.148 12.020 1.00 22.13 129 LEU A CA 1
ATOM 854 C C . LEU A 1 141 ? -0.043 3.503 11.754 1.00 21.87 129 LEU A C 1
ATOM 855 O O . LEU A 1 141 ? 0.494 3.238 10.651 1.00 20.34 129 LEU A O 1
ATOM 860 N N . ILE A 1 142 ? 0.591 4.137 12.746 1.00 19.62 130 ILE A N 1
ATOM 861 C CA . ILE A 1 142 ? 1.963 4.596 12.600 1.00 20.00 130 ILE A CA 1
ATOM 862 C C . ILE A 1 142 ? 2.869 3.348 12.551 1.00 21.25 130 ILE A C 1
ATOM 863 O O . ILE A 1 142 ? 3.845 3.261 11.755 1.00 19.58 130 ILE A O 1
ATOM 868 N N . GLY A 1 143 ? 2.577 2.373 13.410 1.00 22.25 131 GLY A N 1
ATOM 869 C CA . GLY A 1 143 ? 3.287 1.078 13.355 1.00 23.90 131 GLY A CA 1
ATOM 870 C C . GLY A 1 143 ? 3.310 0.461 11.969 1.00 22.34 131 GLY A C 1
ATOM 871 O O . GLY A 1 143 ? 4.372 0.004 11.467 1.00 21.55 131 GLY A O 1
ATOM 872 N N . ALA A 1 144 ? 2.157 0.500 11.315 1.00 21.50 132 ALA A N 1
ATOM 873 C CA . ALA A 1 144 ? 2.008 -0.050 9.964 1.00 17.85 132 ALA A CA 1
ATOM 874 C C . ALA A 1 144 ? 2.84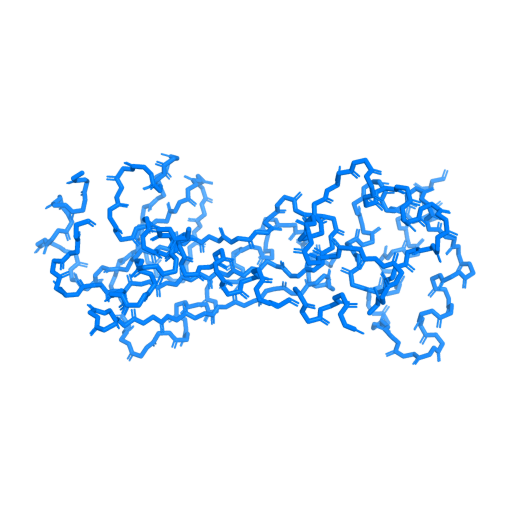7 0.778 8.938 1.00 19.27 132 ALA A C 1
ATOM 875 O O . ALA A 1 144 ? 3.565 0.202 8.107 1.00 18.89 132 ALA A O 1
ATOM 877 N N . ALA A 1 145 ? 2.777 2.122 9.032 1.00 18.40 133 ALA A N 1
ATOM 878 C CA . ALA A 1 145 ? 3.590 2.995 8.176 1.00 18.65 133 ALA A CA 1
ATOM 879 C C . ALA A 1 145 ? 5.107 2.710 8.373 1.00 18.97 133 ALA A C 1
ATOM 880 O O . ALA A 1 145 ? 5.861 2.692 7.403 1.00 18.72 133 ALA A O 1
ATOM 882 N N . SER A 1 146 ? 5.536 2.470 9.606 1.00 20.67 134 SER A N 1
ATOM 883 C CA . SER A 1 146 ? 6.963 2.216 9.878 1.00 21.72 134 SER A CA 1
ATOM 884 C C . SER A 1 146 ? 7.415 0.927 9.217 1.00 23.00 134 SER A C 1
ATOM 885 O O . SER A 1 146 ? 8.538 0.826 8.713 1.00 22.41 134 SER A O 1
ATOM 888 N N . ILE A 1 147 ? 6.532 -0.070 9.215 1.00 21.55 135 ILE A N 1
ATOM 889 C CA . ILE A 1 147 ? 6.849 -1.341 8.562 1.00 20.12 135 ILE A CA 1
ATOM 890 C C . ILE A 1 147 ? 6.958 -1.192 7.048 1.00 19.07 135 ILE A C 1
ATOM 891 O O . ILE A 1 147 ? 7.899 -1.696 6.426 1.00 18.71 135 ILE A O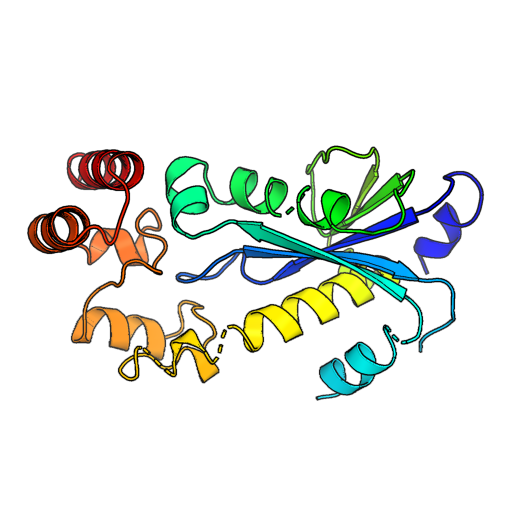 1
ATOM 896 N N . VAL A 1 148 ? 6.010 -0.485 6.440 1.00 18.58 136 VAL A N 1
ATOM 897 C CA . VAL A 1 148 ? 6.043 -0.334 4.990 1.00 18.28 136 VAL A CA 1
ATOM 898 C C . VAL A 1 148 ? 7.322 0.427 4.585 1.00 16.52 136 VAL A C 1
ATOM 899 O O . VAL A 1 148 ? 8.030 0.057 3.648 1.00 16.98 136 VAL A O 1
ATOM 903 N N . ALA A 1 149 ? 7.590 1.521 5.275 1.00 17.18 137 ALA A N 1
ATOM 904 C CA . ALA A 1 149 ? 8.701 2.395 4.886 1.00 16.26 137 ALA A CA 1
ATOM 905 C C . ALA A 1 149 ? 10.020 1.612 5.043 1.00 17.60 137 ALA A C 1
ATOM 906 O O . ALA A 1 149 ? 10.843 1.656 4.128 1.00 17.14 137 ALA A O 1
ATOM 908 N N . LYS A 1 150 ? 10.188 0.907 6.167 1.00 15.66 138 LYS A N 1
ATOM 909 C CA . LYS A 1 150 ? 11.392 0.116 6.376 1.00 19.32 138 LYS A CA 1
ATOM 910 C C . LYS A 1 150 ? 11.554 -0.983 5.316 1.00 20.88 138 LYS A C 1
ATOM 911 O O . LYS A 1 150 ? 12.634 -1.116 4.723 1.00 19.15 138 LYS A O 1
ATOM 919 N N . VAL A 1 151 ? 10.530 -1.782 5.072 1.00 19.63 139 VAL A N 1
ATOM 920 C CA . VAL A 1 151 ? 10.676 -2.893 4.112 1.00 18.95 139 VAL A CA 1
ATOM 921 C C . VAL A 1 151 ? 11.011 -2.336 2.720 1.00 18.91 139 VAL A C 1
ATOM 922 O O . VAL A 1 151 ? 11.913 -2.826 2.004 1.00 16.44 139 VAL A O 1
ATOM 926 N N . PHE A 1 152 ? 10.313 -1.274 2.310 1.00 17.53 140 PHE A N 1
ATOM 927 C CA . PHE A 1 152 ? 10.541 -0.735 0.966 1.00 18.98 140 PHE A CA 1
ATOM 928 C C . PHE A 1 152 ? 11.921 -0.071 0.818 1.00 16.98 140 PHE A C 1
ATOM 929 O O . PHE A 1 152 ? 12.620 -0.271 -0.201 1.00 18.43 140 PHE A O 1
ATOM 937 N N . ARG A 1 153 ? 12.330 0.692 1.821 1.00 16.52 141 ARG A N 1
ATOM 938 C CA . ARG A 1 153 ? 13.680 1.309 1.818 1.00 18.05 141 ARG A CA 1
ATOM 939 C C . ARG A 1 153 ? 14.761 0.254 1.826 1.00 16.97 141 ARG A C 1
ATOM 940 O O . ARG A 1 153 ? 15.731 0.383 1.110 1.00 16.51 141 ARG A O 1
ATOM 948 N N . ASP A 1 154 ? 14.560 -0.803 2.596 1.00 17.45 142 ASP A N 1
ATOM 949 C CA . ASP A 1 154 ? 15.537 -1.909 2.613 1.00 16.35 142 ASP A CA 1
ATOM 950 C C . ASP A 1 154 ? 15.706 -2.544 1.228 1.00 18.44 142 ASP A C 1
ATOM 951 O O . ASP A 1 154 ? 16.834 -2.892 0.837 1.00 19.43 142 ASP A O 1
ATOM 956 N N . ARG A 1 155 ? 14.621 -2.706 0.485 1.00 17.64 143 ARG A N 1
ATOM 957 C CA . ARG A 1 155 ? 14.728 -3.250 -0.878 1.00 19.33 143 ARG A CA 1
ATOM 958 C C . ARG A 1 155 ? 15.529 -2.329 -1.737 1.00 18.08 143 ARG A C 1
ATOM 959 O O . ARG A 1 155 ? 16.373 -2.787 -2.520 1.00 19.21 143 ARG A O 1
ATOM 974 N N . LEU A 1 156 ? 15.265 -1.022 -1.639 1.00 18.63 144 LEU A N 1
ATOM 975 C CA . LEU A 1 156 ? 16.005 -0.038 -2.463 1.00 17.75 144 LEU A CA 1
ATOM 976 C C . LEU A 1 156 ? 17.495 -0.083 -2.150 1.00 17.37 144 LEU A C 1
ATOM 977 O O . LEU A 1 156 ? 18.327 -0.055 -3.033 1.00 18.35 144 LEU A O 1
ATOM 990 N N . SER A 1 158 ? 19.198 -2.581 -1.070 1.00 19.17 146 SER A N 1
ATOM 991 C CA . SER A 1 158 ? 19.735 -3.765 -1.751 1.00 20.19 146 SER A CA 1
ATOM 992 C C . SER A 1 158 ? 19.982 -3.535 -3.265 1.00 18.80 146 SER A C 1
ATOM 993 O O . SER A 1 158 ? 21.002 -3.968 -3.809 1.00 19.70 146 SER A O 1
ATOM 996 N N . GLU A 1 159 ? 19.119 -2.748 -3.914 1.00 19.88 147 GLU A N 1
ATOM 997 C CA . GLU A 1 159 ? 19.376 -2.337 -5.317 1.00 20.89 147 GLU A CA 1
ATOM 998 C C . GLU A 1 159 ? 20.691 -1.571 -5.440 1.00 20.50 147 GLU A C 1
ATOM 999 O O . GLU A 1 159 ? 21.478 -1.786 -6.355 1.00 20.73 147 GLU A O 1
ATOM 1005 N N . PHE A 1 160 ? 20.949 -0.687 -4.494 1.00 20.66 148 PHE A N 1
ATOM 1006 C CA . PHE A 1 160 ? 22.140 0.120 -4.518 1.00 19.71 148 PHE A CA 1
ATOM 1007 C C . PHE A 1 160 ? 23.418 -0.752 -4.332 1.00 22.80 148 PHE A C 1
ATOM 1008 O O . PHE A 1 160 ? 24.490 -0.392 -4.813 1.00 21.23 148 PHE A O 1
ATOM 1016 N N . HIS A 1 161 ? 23.319 -1.890 -3.657 1.00 21.79 149 HIS A N 1
ATOM 1017 C CA . HIS A 1 161 ? 24.468 -2.799 -3.542 1.00 20.12 149 HIS A CA 1
ATOM 1018 C C . HIS A 1 161 ? 24.720 -3.392 -4.907 1.00 22.45 149 HIS A C 1
ATOM 1019 O O . HIS A 1 161 ? 25.860 -3.610 -5.263 1.00 22.61 149 HIS A O 1
ATOM 1026 N N . ARG A 1 162 ? 23.655 -3.684 -5.663 1.00 21.78 150 ARG A N 1
ATOM 1027 C CA . ARG A 1 162 ? 23.833 -4.089 -7.072 1.00 23.62 150 ARG A CA 1
ATOM 1028 C C . ARG A 1 162 ? 24.529 -3.008 -7.910 1.00 23.13 150 ARG A C 1
ATOM 1029 O O . ARG A 1 162 ? 25.408 -3.317 -8.694 1.00 23.63 150 ARG A O 1
ATOM 1045 N N . TYR A 1 164 ? 26.522 -0.516 -6.797 1.00 21.41 152 TYR A N 1
ATOM 1046 C CA . TYR A 1 164 ? 27.761 -0.097 -6.164 1.00 20.76 152 TYR A CA 1
ATOM 1047 C C . TYR A 1 164 ? 28.306 -1.258 -5.322 1.00 21.02 152 TYR A C 1
ATOM 1048 O O . TYR A 1 164 ? 28.229 -1.254 -4.087 1.00 22.55 152 TYR A O 1
ATOM 1057 N N . PRO A 1 165 ? 28.798 -2.305 -5.997 1.00 22.76 153 PRO A N 1
ATOM 1058 C CA . PRO A 1 165 ? 29.102 -3.551 -5.319 1.00 26.19 153 PRO A CA 1
ATOM 1059 C C . PRO A 1 165 ? 30.233 -3.467 -4.288 1.00 24.18 153 PRO A C 1
ATOM 1060 O O . PRO A 1 165 ? 30.381 -4.381 -3.490 1.00 26.92 153 PRO A O 1
ATOM 1064 N N . GLN A 1 166 ? 30.998 -2.369 -4.303 1.00 24.82 154 GLN A N 1
ATOM 1065 C CA . GLN A 1 166 ? 32.079 -2.160 -3.349 1.00 24.15 154 GLN A CA 1
ATOM 1066 C C . GLN A 1 166 ? 31.483 -1.749 -1.982 1.00 23.52 154 GLN A C 1
ATOM 1067 O O . GLN A 1 166 ? 32.195 -1.699 -0.989 1.00 21.52 154 GLN A O 1
ATOM 1073 N N . PHE A 1 167 ? 30.181 -1.429 -1.954 1.00 18.81 155 PHE A N 1
ATOM 1074 C CA . PHE A 1 167 ? 29.442 -0.961 -0.753 1.00 20.30 155 PHE A CA 1
ATOM 1075 C C . PHE A 1 167 ? 28.334 -1.945 -0.354 1.00 20.42 155 PHE A C 1
ATOM 1076 O O . PHE A 1 167 ? 27.447 -2.289 -1.176 1.00 22.07 155 PHE A O 1
ATOM 1084 N N . SER A 1 168 ? 28.336 -2.335 0.921 1.00 17.93 156 SER A N 1
ATOM 1085 C CA . SER A 1 168 ? 27.409 -3.342 1.432 1.00 19.87 156 SER A CA 1
ATOM 1086 C C . SER A 1 168 ? 26.092 -2.719 1.920 1.00 17.51 156 SER A C 1
ATOM 1087 O O . SER A 1 168 ? 25.686 -2.890 3.066 1.00 18.58 156 SER A O 1
ATOM 1090 N N . PHE A 1 169 ? 25.448 -1.993 1.013 1.00 17.17 157 PHE A N 1
ATOM 1091 C CA . PHE A 1 169 ? 24.193 -1.316 1.265 1.00 15.85 157 PHE A CA 1
ATOM 1092 C C . PHE A 1 169 ? 23.111 -2.297 1.600 1.00 18.56 157 PHE A C 1
ATOM 1093 O O . PHE A 1 169 ? 22.197 -1.986 2.370 1.00 20.03 157 PHE A O 1
ATOM 1101 N N . HIS A 1 170 ? 23.218 -3.505 1.049 1.00 18.76 158 HIS A N 1
ATOM 1102 C CA . HIS A 1 170 ? 22.266 -4.572 1.406 1.00 20.46 158 HIS A CA 1
ATOM 1103 C C . HIS A 1 170 ? 22.260 -4.944 2.898 1.00 22.14 158 HIS A C 1
ATOM 1104 O O . HIS A 1 170 ? 21.246 -5.374 3.415 1.00 22.47 158 HIS A O 1
ATOM 1111 N N . LYS A 1 171 ? 23.374 -4.711 3.583 1.00 19.49 159 LYS A N 1
ATOM 1112 C CA . LYS A 1 171 ? 23.552 -5.039 4.989 1.00 20.86 159 LYS A CA 1
ATOM 1113 C C . LYS A 1 171 ? 23.332 -3.824 5.866 1.00 18.78 159 LYS A C 1
ATOM 1114 O O . LYS A 1 171 ? 22.412 -3.812 6.678 1.00 18.95 159 LYS A O 1
ATOM 1119 N N . HIS A 1 172 ? 24.133 -2.770 5.682 1.00 17.99 160 HIS A N 1
ATOM 1120 C CA . HIS A 1 172 ? 24.004 -1.566 6.531 1.00 19.57 160 HIS A CA 1
ATOM 1121 C C . HIS A 1 172 ? 22.919 -0.578 6.136 1.00 16.58 160 HIS A C 1
ATOM 1122 O O . HIS A 1 172 ? 22.567 0.295 6.934 1.00 17.52 160 HIS A O 1
ATOM 1129 N N . LYS A 1 173 ? 22.383 -0.692 4.914 1.00 16.99 161 LYS A N 1
ATOM 1130 C CA . LYS A 1 173 ? 21.265 0.156 4.458 1.00 17.99 161 LYS A CA 1
ATOM 1131 C C . LYS A 1 173 ? 21.664 1.639 4.364 1.00 15.24 161 LYS A C 1
ATOM 1132 O O . LYS A 1 173 ? 20.813 2.531 4.359 1.00 20.88 161 LYS A O 1
ATOM 1138 N N . GLY A 1 174 ? 22.975 1.889 4.309 1.00 16.05 162 GLY A N 1
ATOM 1139 C CA . GLY A 1 174 ? 23.516 3.230 4.293 1.00 18.13 162 GLY A CA 1
ATOM 1140 C C . GLY A 1 174 ? 23.722 3.930 5.621 1.00 17.88 162 GLY A C 1
ATOM 1141 O O . GLY A 1 174 ? 24.169 5.077 5.667 1.00 19.31 162 GLY A O 1
ATOM 1142 N N . TYR A 1 175 ? 23.366 3.259 6.709 1.00 18.94 163 TYR A N 1
ATOM 1143 C CA . TYR A 1 175 ? 23.727 3.725 8.040 1.00 18.33 163 TYR A CA 1
ATOM 1144 C C . TYR A 1 175 ? 25.259 3.757 8.206 1.00 16.31 163 TYR A C 1
ATOM 1145 O O . TYR A 1 175 ? 26.018 3.014 7.583 1.00 16.75 163 TYR A O 1
ATOM 1154 N N . ALA A 1 176 ? 25.685 4.606 9.114 1.00 20.18 164 ALA A N 1
ATOM 1155 C CA . ALA A 1 176 ? 27.121 4.870 9.358 1.00 19.40 164 ALA A CA 1
ATOM 1156 C C . ALA A 1 176 ? 27.742 3.796 10.269 1.00 20.93 164 ALA A C 1
ATOM 1157 O O . ALA A 1 176 ? 28.272 4.081 11.338 1.00 23.23 164 ALA A O 1
ATOM 1159 N N . THR A 1 177 ? 27.682 2.546 9.843 1.00 19.36 165 THR A N 1
ATOM 1160 C CA . THR A 1 177 ? 28.315 1.457 10.545 1.00 20.76 165 THR A CA 1
ATOM 1161 C C . THR A 1 177 ? 29.838 1.531 10.285 1.00 21.06 165 THR A C 1
ATOM 1162 O O . THR A 1 177 ? 30.286 2.222 9.359 1.00 18.22 165 THR A O 1
ATOM 1166 N N . LYS A 1 178 ? 30.596 0.806 11.094 1.00 20.79 166 LYS A N 1
ATOM 1167 C CA . LYS A 1 178 ? 32.034 0.652 10.924 1.00 18.96 166 LYS A CA 1
ATOM 1168 C C . LYS A 1 178 ? 32.396 0.274 9.500 1.00 17.79 166 LYS A C 1
ATOM 1169 O O . LYS A 1 178 ? 33.261 0.875 8.856 1.00 19.41 166 LYS A O 1
ATOM 1175 N N . GLU A 1 179 ? 31.703 -0.732 8.987 1.00 17.85 167 GLU A N 1
ATOM 1176 C CA . GLU A 1 179 ? 31.954 -1.229 7.640 1.00 18.24 167 GLU A CA 1
ATOM 1177 C C . GLU A 1 179 ? 31.648 -0.179 6.557 1.00 17.58 167 GLU A C 1
ATOM 1178 O O . GLU A 1 179 ? 32.422 -0.018 5.614 1.00 17.35 167 GLU A O 1
ATOM 1184 N N . HIS A 1 180 ? 30.518 0.514 6.681 1.00 16.35 168 HIS A N 1
ATOM 1185 C CA . HIS A 1 180 ? 30.174 1.559 5.717 1.00 16.64 168 HIS A CA 1
ATOM 1186 C C . HIS A 1 180 ? 31.270 2.625 5.693 1.00 17.86 168 HIS A C 1
ATOM 1187 O O . HIS A 1 180 ? 31.758 2.987 4.639 1.00 15.73 168 HIS A O 1
ATOM 1194 N N . LEU A 1 181 ? 31.664 3.101 6.875 1.00 19.62 169 LEU A N 1
ATOM 1195 C CA . LEU A 1 181 ? 32.727 4.117 6.977 1.00 19.68 169 LEU A CA 1
ATOM 1196 C C . LEU A 1 181 ? 34.052 3.603 6.345 1.00 20.88 169 LEU A C 1
ATOM 1197 O O . LEU A 1 181 ? 34.750 4.335 5.608 1.00 19.10 169 LEU A O 1
ATOM 1202 N N . ASN A 1 182 ? 34.385 2.343 6.603 1.00 20.32 170 ASN A N 1
ATOM 1203 C CA . ASN A 1 182 ? 35.571 1.721 6.001 1.00 18.25 170 ASN A CA 1
ATOM 1204 C C . ASN A 1 182 ? 35.444 1.777 4.450 1.00 18.58 170 ASN A C 1
ATOM 1205 O O . ASN A 1 182 ? 36.375 2.122 3.743 1.00 19.22 170 ASN A O 1
ATOM 1210 N N . GLU A 1 183 ? 34.261 1.440 3.941 1.00 16.08 171 GLU A N 1
ATOM 1211 C CA . GLU A 1 183 ? 33.987 1.464 2.504 1.00 16.77 171 GLU A CA 1
ATOM 1212 C C . GLU A 1 183 ? 34.133 2.842 1.888 1.00 18.19 171 GLU A C 1
ATOM 1213 O O . GLU A 1 183 ? 34.647 2.974 0.784 1.00 20.75 171 GLU A O 1
ATOM 1219 N N . ILE A 1 184 ? 33.613 3.867 2.570 1.00 17.33 172 ILE A N 1
ATOM 1220 C CA . ILE A 1 184 ? 33.739 5.241 2.067 1.00 18.81 172 ILE A CA 1
ATOM 1221 C C . ILE A 1 184 ? 35.219 5.644 2.022 1.00 19.25 172 ILE A C 1
ATOM 1222 O O . ILE A 1 184 ? 35.703 6.193 1.011 1.00 19.86 172 ILE A O 1
ATOM 1227 N N . ARG A 1 185 ? 35.930 5.318 3.087 1.00 17.48 173 ARG A N 1
ATOM 1228 C CA . ARG A 1 185 ? 37.353 5.688 3.202 1.00 19.48 173 ARG A CA 1
ATOM 1229 C C . ARG A 1 185 ? 38.179 5.014 2.111 1.00 19.95 173 ARG A C 1
ATOM 1230 O O . ARG A 1 185 ? 39.087 5.605 1.556 1.00 24.70 173 ARG A O 1
ATOM 1238 N N . LYS A 1 186 ? 37.835 3.783 1.762 1.00 20.42 174 LYS A N 1
ATOM 1239 C CA . LYS A 1 186 ? 38.633 3.004 0.819 1.00 21.41 174 LYS A CA 1
ATOM 1240 C C . LYS A 1 186 ? 38.264 3.347 -0.616 1.00 22.47 174 LYS A C 1
ATOM 1241 O O . LYS A 1 186 ? 39.156 3.525 -1.456 1.00 22.74 174 LYS A O 1
ATOM 1247 N N . ASN A 1 187 ? 36.955 3.454 -0.881 1.00 19.81 175 ASN A N 1
ATOM 1248 C CA . ASN A 1 187 ? 36.421 3.559 -2.236 1.00 20.34 175 ASN A CA 1
ATOM 1249 C C . ASN A 1 187 ? 36.073 4.957 -2.673 1.00 23.73 175 ASN A C 1
ATOM 1250 O O . ASN A 1 187 ? 36.059 5.242 -3.860 1.00 28.13 175 ASN A O 1
ATOM 1255 N N . GLY A 1 188 ? 35.802 5.839 -1.722 1.00 23.93 176 GLY A N 1
ATOM 1256 C CA . GLY A 1 188 ? 35.392 7.169 -2.029 1.00 24.92 176 GLY A CA 1
ATOM 1257 C C . GLY A 1 188 ? 33.888 7.365 -1.869 1.00 22.44 176 GLY A C 1
ATOM 1258 O O . GLY A 1 188 ? 33.107 6.455 -1.988 1.00 23.03 176 GLY A O 1
ATOM 1259 N N . VAL A 1 189 ? 33.510 8.596 -1.642 1.00 22.14 177 VAL A N 1
ATOM 1260 C CA . VAL A 1 189 ? 32.120 8.976 -1.593 1.00 19.33 177 VAL A CA 1
ATOM 1261 C C . VAL A 1 189 ? 31.416 8.799 -2.950 1.00 21.59 177 VAL A C 1
AT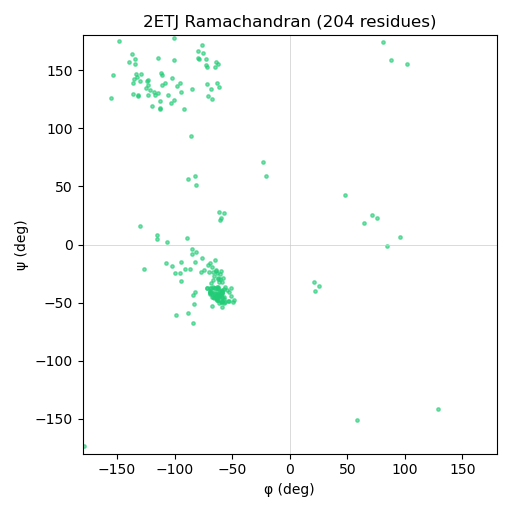OM 1262 O O . VAL A 1 189 ? 32.042 8.915 -4.014 1.00 21.58 177 VAL A O 1
ATOM 1266 N N . LEU A 1 190 ? 30.107 8.568 -2.894 1.00 20.28 178 LEU A N 1
ATOM 1267 C CA . LEU A 1 190 ? 29.237 8.415 -4.047 1.00 19.32 178 LEU A CA 1
ATOM 1268 C C . LEU A 1 190 ? 28.219 9.567 -4.125 1.00 17.85 178 LEU A C 1
ATOM 1269 O O . LEU A 1 190 ? 27.903 10.218 -3.107 1.00 19.71 178 LEU A O 1
ATOM 1274 N N . PRO A 1 191 ? 27.646 9.763 -5.315 1.00 21.03 179 PRO A N 1
ATOM 1275 C CA . PRO A 1 191 ? 26.544 10.750 -5.355 1.00 18.91 179 PRO A CA 1
ATOM 1276 C C . PRO A 1 191 ? 25.348 10.437 -4.468 1.00 20.26 179 PRO A C 1
ATOM 1277 O O . PRO A 1 191 ? 24.563 11.359 -4.205 1.00 23.10 179 PRO A O 1
ATOM 1281 N N . ILE A 1 192 ? 25.138 9.158 -4.097 1.00 18.97 180 ILE A N 1
ATOM 1282 C CA . ILE A 1 192 ? 24.025 8.837 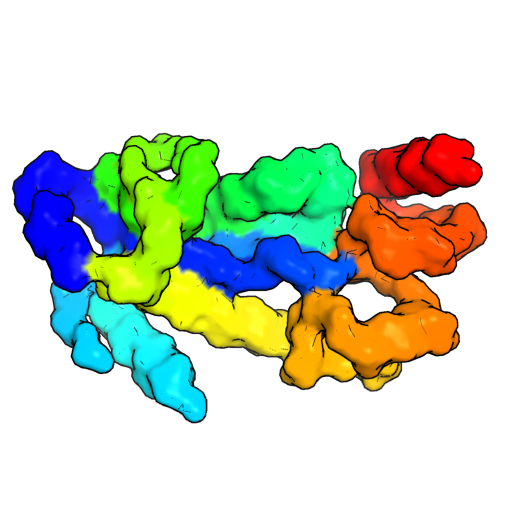-3.242 1.00 17.53 180 ILE A CA 1
ATOM 1283 C C . ILE A 1 192 ? 24.293 9.095 -1.748 1.00 16.47 180 ILE A C 1
ATOM 1284 O O . ILE A 1 192 ? 23.380 8.956 -0.917 1.00 18.85 180 ILE A O 1
ATOM 1289 N N . HIS A 1 193 ? 25.531 9.451 -1.415 1.00 16.13 181 HIS A N 1
ATOM 1290 C CA . HIS A 1 193 ? 25.859 9.864 -0.050 1.00 15.64 181 HIS A CA 1
ATOM 1291 C C . HIS A 1 193 ? 25.253 11.253 0.221 1.00 16.73 181 HIS A C 1
ATOM 1292 O O . HIS A 1 193 ? 25.043 12.026 -0.684 1.00 18.79 181 HIS A O 1
ATOM 1299 N N . ARG A 1 194 ? 24.977 11.506 1.470 1.00 17.12 182 ARG A N 1
ATOM 1300 C CA . ARG A 1 194 ? 24.458 12.806 1.907 1.00 18.03 182 ARG A CA 1
ATOM 1301 C C . ARG A 1 194 ? 25.698 13.672 2.121 1.00 19.24 182 ARG A C 1
ATOM 1302 O O . ARG A 1 194 ? 26.336 13.650 3.173 1.00 17.10 182 ARG A O 1
ATOM 1310 N N . LEU A 1 195 ? 26.059 14.416 1.069 1.00 16.68 183 LEU A N 1
ATOM 1311 C CA . LEU A 1 195 ? 27.356 15.105 1.020 1.00 17.97 183 LEU A CA 1
ATOM 1312 C C . LEU A 1 195 ? 27.523 16.192 2.084 1.00 18.36 183 LEU A C 1
ATOM 1313 O O . LEU A 1 195 ? 28.646 16.588 2.420 1.00 21.09 183 LEU A O 1
ATOM 1318 N N . SER A 1 196 ? 26.416 16.690 2.604 1.00 18.22 184 SER A N 1
ATOM 1319 C CA . SER A 1 196 ? 26.416 17.755 3.602 1.00 18.60 184 SER A CA 1
ATOM 1320 C C . SER A 1 196 ? 26.599 17.241 5.031 1.00 22.22 184 SER A C 1
ATOM 1321 O O . SER A 1 196 ? 26.796 18.047 5.930 1.00 23.09 184 SER A O 1
ATOM 1324 N N . PHE A 1 197 ? 26.568 15.926 5.245 1.00 19.72 185 PHE A N 1
ATOM 1325 C CA . PHE A 1 197 ? 26.670 15.336 6.599 1.00 18.81 185 PHE A CA 1
ATOM 1326 C C . PHE A 1 197 ? 28.171 15.226 6.917 1.00 18.87 185 PHE A C 1
ATOM 1327 O O . PHE A 1 197 ? 28.942 14.731 6.087 1.00 20.18 185 PHE A O 1
ATOM 1335 N N . GLU A 1 198 ? 28.551 15.638 8.121 1.00 18.78 186 GLU A N 1
ATOM 1336 C CA . GLU A 1 198 ? 29.935 15.789 8.494 1.00 18.37 186 GLU A CA 1
ATOM 1337 C C . GLU A 1 198 ? 30.818 14.558 8.124 1.00 18.87 186 GLU A C 1
ATOM 1338 O O . GLU A 1 198 ? 31.915 14.745 7.579 1.00 22.38 186 GLU A O 1
ATOM 1344 N N . PRO A 1 199 ? 30.372 13.325 8.446 1.00 19.86 187 PRO A N 1
ATOM 1345 C CA . PRO A 1 199 ? 31.232 12.137 8.159 1.00 20.68 187 PRO A CA 1
ATOM 1346 C C . PRO A 1 199 ? 31.615 11.937 6.678 1.00 22.67 187 PRO A C 1
ATOM 1347 O O . PRO A 1 199 ? 32.687 11.399 6.347 1.00 24.47 187 PRO A O 1
ATOM 1351 N N . VAL A 1 200 ? 30.698 12.350 5.812 1.00 21.16 188 VAL A N 1
ATOM 1352 C CA . VAL A 1 200 ? 30.883 12.320 4.358 1.00 25.38 188 VAL A CA 1
ATOM 1353 C C . VAL A 1 200 ? 31.661 13.554 3.929 1.00 19.76 188 VAL A C 1
ATOM 1354 O O . VAL A 1 200 ? 32.660 13.482 3.234 1.00 24.34 188 VAL A O 1
ATOM 1358 N N . LEU A 1 201 ? 31.209 14.717 4.365 1.00 22.31 189 LEU A N 1
ATOM 1359 C CA . LEU A 1 201 ? 31.784 15.985 3.969 1.00 21.59 189 LEU A CA 1
ATOM 1360 C C . LEU A 1 201 ? 33.294 16.073 4.260 1.00 27.07 189 LEU A C 1
ATOM 1361 O O . LEU A 1 201 ? 34.083 16.616 3.461 1.00 27.68 189 LEU A O 1
ATOM 1366 N N . GLU A 1 202 ? 33.697 15.484 5.386 1.00 25.92 190 GLU A N 1
ATOM 1367 C CA . GLU A 1 202 ? 35.106 15.457 5.776 1.00 27.48 190 GLU A CA 1
ATOM 1368 C C . GLU A 1 202 ? 36.028 14.560 4.956 1.00 28.20 190 GLU A C 1
ATOM 1369 O O . GLU A 1 202 ? 37.243 14.715 5.016 1.00 34.94 190 GLU A O 1
ATOM 1375 N N . LEU A 1 203 ? 35.462 13.626 4.221 1.00 26.85 191 LEU A N 1
ATOM 1376 C CA . LEU A 1 203 ? 36.177 12.741 3.324 1.00 28.63 191 LEU A CA 1
ATOM 1377 C C . LEU A 1 203 ? 36.167 13.280 1.877 1.00 31.68 191 LEU A C 1
ATOM 1378 O O . LEU A 1 203 ? 37.077 13.023 1.069 1.00 34.12 191 LEU A O 1
ATOM 1383 N N . LEU A 1 204 ? 35.172 14.093 1.551 1.00 31.58 192 LEU A N 1
ATOM 1384 C CA . LEU A 1 204 ? 35.013 14.576 0.174 1.00 32.46 192 LEU A CA 1
ATOM 1385 C C . LEU A 1 204 ? 36.105 15.542 -0.278 1.00 32.58 192 LEU A C 1
ATOM 1386 O O . LEU A 1 204 ? 36.440 16.467 0.442 1.00 35.32 192 LEU A O 1
ATOM 1391 N N . THR A 1 205 ? 36.661 15.346 -1.479 1.00 34.35 193 THR A N 1
ATOM 1392 C CA . THR A 1 205 ? 37.604 16.341 -2.058 1.00 33.22 193 THR A CA 1
ATOM 1393 C C . THR A 1 205 ? 36.916 17.216 -3.082 1.00 33.38 193 THR A C 1
ATOM 1394 O O . THR A 1 205 ? 35.899 16.833 -3.669 1.00 23.87 193 THR A O 1
ATOM 1398 N N . ASP A 1 206 ? 37.528 18.363 -3.306 1.00 31.09 194 ASP A N 1
ATOM 1399 C CA . ASP A 1 206 ? 37.112 19.301 -4.324 1.00 32.82 194 ASP A CA 1
ATOM 1400 C C . ASP A 1 206 ? 37.159 18.633 -5.688 1.00 31.03 194 ASP A C 1
ATOM 1401 O O . ASP A 1 206 ? 36.270 18.850 -6.503 1.00 25.94 194 ASP A O 1
ATOM 1406 N N . ASP A 1 207 ? 38.198 17.835 -5.930 1.00 28.66 195 ASP A N 1
ATOM 1407 C CA . ASP A 1 207 ? 38.328 17.130 -7.208 1.00 28.31 195 ASP A CA 1
ATOM 1408 C C . ASP A 1 207 ? 37.205 16.121 -7.460 1.00 26.22 195 ASP A C 1
ATOM 1409 O O . ASP A 1 207 ? 36.688 16.027 -8.586 1.00 21.76 195 ASP A O 1
ATOM 1414 N N . LEU A 1 208 ? 36.825 15.348 -6.429 1.00 24.25 196 LEU A N 1
ATOM 1415 C CA . LEU A 1 208 ? 35.788 14.349 -6.607 1.00 23.47 196 LEU A CA 1
ATOM 1416 C C . LEU A 1 208 ? 34.462 15.085 -6.818 1.00 21.09 196 LEU A C 1
ATOM 1417 O O . LEU A 1 208 ? 33.677 14.716 -7.655 1.00 18.73 196 LEU A O 1
ATOM 1422 N N . LEU A 1 209 ? 34.249 16.149 -6.060 1.00 20.70 197 LEU A N 1
ATOM 1423 C CA . LEU A 1 209 ? 33.008 16.889 -6.201 1.00 21.99 197 LEU A CA 1
ATOM 1424 C C . LEU A 1 209 ? 32.902 17.455 -7.627 1.00 21.34 197 LEU A C 1
ATOM 1425 O O . LEU A 1 209 ? 31.864 17.358 -8.276 1.00 20.30 197 LEU A O 1
ATOM 1430 N N . ARG A 1 210 ? 33.990 18.039 -8.124 1.00 21.85 198 ARG A N 1
ATOM 1431 C CA . ARG A 1 210 ? 34.014 18.510 -9.521 1.00 20.04 198 ARG A CA 1
ATOM 1432 C C . ARG A 1 210 ? 33.759 17.379 -10.511 1.00 18.38 198 ARG A C 1
ATOM 1433 O O . ARG A 1 210 ? 33.046 17.565 -11.496 1.00 19.29 198 ARG A O 1
ATOM 1441 N N . GLU A 1 211 ? 34.351 16.206 -10.289 1.00 19.65 199 GLU A N 1
ATOM 1442 C CA . GLU A 1 211 ? 34.042 15.036 -11.135 1.00 20.86 199 GLU A CA 1
ATOM 1443 C C . GLU A 1 211 ? 32.549 14.724 -11.241 1.00 19.18 199 GLU A C 1
ATOM 1444 O O . GLU A 1 211 ? 32.005 14.480 -12.333 1.00 18.93 199 GLU A O 1
ATOM 1450 N N . PHE A 1 212 ? 31.871 14.686 -10.079 1.00 16.86 200 PHE A N 1
ATOM 1451 C CA . PHE A 1 212 ? 30.428 14.436 -10.005 1.00 17.53 200 PHE A CA 1
ATOM 1452 C C . PHE A 1 212 ? 29.697 15.440 -10.911 1.00 18.76 200 PHE A C 1
ATOM 1453 O O . PHE A 1 212 ? 28.836 15.046 -11.664 1.00 17.02 200 PHE A O 1
ATOM 1461 N N . PHE A 1 213 ? 30.033 16.731 -10.795 1.00 16.55 201 PHE A N 1
ATOM 1462 C CA . PHE A 1 213 ? 29.352 17.740 -11.604 1.00 17.71 201 PHE A CA 1
ATOM 1463 C C . PHE A 1 213 ? 29.653 17.573 -13.101 1.00 15.41 201 PHE A C 1
ATOM 1464 O O . PHE A 1 213 ? 28.727 17.637 -13.934 1.00 19.59 201 PHE A O 1
ATOM 1472 N N . GLU A 1 214 ? 30.935 17.381 -13.440 1.00 17.10 202 GLU A N 1
ATOM 1473 C CA . GLU A 1 214 ? 31.430 17.187 -14.829 1.00 22.16 202 GLU A CA 1
ATOM 1474 C C . GLU A 1 214 ? 30.682 16.071 -15.538 1.00 19.93 202 GLU A C 1
ATOM 1475 O O . GLU A 1 214 ? 30.365 16.138 -16.738 1.00 18.75 202 GLU A O 1
ATOM 1481 N N . LYS A 1 215 ? 30.440 15.013 -14.789 1.00 17.32 203 LYS A N 1
ATOM 1482 C CA . LYS A 1 215 ? 29.783 13.828 -15.334 1.00 17.79 203 LYS A CA 1
ATOM 1483 C C . LYS A 1 215 ? 28.269 13.912 -15.331 1.00 16.33 203 LYS A C 1
ATOM 1484 O O . LYS A 1 215 ? 27.601 12.990 -15.794 1.00 17.49 203 LYS A O 1
ATOM 1490 N N . GLY A 1 216 ? 27.702 14.987 -14.767 1.00 14.94 204 GLY A N 1
ATOM 1491 C CA . GLY A 1 216 ? 26.241 15.088 -14.615 1.00 16.58 204 GLY A CA 1
ATOM 1492 C C . GLY A 1 216 ? 25.603 14.176 -13.577 1.00 16.51 204 GLY A C 1
ATOM 1493 O O . GLY A 1 216 ? 24.378 13.885 -13.648 1.00 20.38 204 GLY A O 1
ATOM 1494 N N . LEU A 1 217 ? 26.411 13.797 -12.590 1.00 16.60 205 LEU A N 1
ATOM 1495 C CA . LEU A 1 217 ? 25.983 12.913 -11.527 1.00 18.75 205 LEU A CA 1
ATOM 1496 C C . LEU A 1 217 ? 25.324 13.668 -10.378 1.00 21.53 205 LEU A C 1
ATOM 1497 O O . LEU A 1 217 ? 24.564 13.081 -9.604 1.00 22.88 205 LEU A O 1
ATOM 1502 N N . ILE A 1 218 ? 25.598 14.967 -10.279 1.00 17.65 206 ILE A N 1
ATOM 1503 C CA . ILE A 1 218 ? 24.929 15.856 -9.336 1.00 20.04 206 ILE A CA 1
ATOM 1504 C C . ILE A 1 218 ? 24.548 17.137 -10.084 1.00 17.85 206 ILE A C 1
ATOM 1505 O O . ILE A 1 218 ? 25.169 17.485 -11.088 1.00 17.14 206 ILE A O 1
ATOM 1510 N N . SER A 1 219 ? 23.519 17.793 -9.555 1.00 17.14 207 SER A N 1
ATOM 1511 C CA . SER A 1 219 ? 22.991 19.034 -10.110 1.00 19.07 207 SER A CA 1
ATOM 1512 C C . SER A 1 219 ? 23.971 20.157 -9.807 1.00 14.84 207 SER A C 1
ATOM 1513 O O . SER A 1 219 ? 24.771 20.091 -8.845 1.00 17.06 207 SER A O 1
ATOM 1516 N N . GLU A 1 220 ? 23.851 21.219 -10.583 1.00 16.29 208 GLU A N 1
ATOM 1517 C CA . GLU A 1 220 ? 24.608 22.429 -10.304 1.00 15.53 208 GLU A CA 1
ATOM 1518 C C . GLU A 1 220 ? 24.265 22.993 -8.901 1.00 14.17 208 GLU A C 1
ATOM 1519 O O . GLU A 1 220 ? 25.165 23.429 -8.187 1.00 15.65 208 GLU A O 1
ATOM 1525 N N . ASN A 1 221 ? 22.992 22.968 -8.511 1.00 17.89 209 ASN A N 1
ATOM 1526 C CA . ASN A 1 221 ? 22.601 23.522 -7.195 1.00 19.10 209 ASN A CA 1
ATOM 1527 C C . ASN A 1 221 ? 23.293 22.747 -6.072 1.00 17.49 209 ASN A C 1
ATOM 1528 O O . ASN A 1 221 ? 23.792 23.315 -5.113 1.00 19.48 209 ASN A O 1
ATOM 1533 N N . ARG A 1 222 ? 23.304 21.438 -6.211 1.00 18.60 210 ARG A N 1
ATOM 1534 C CA . ARG A 1 222 ? 23.927 20.595 -5.222 1.00 19.04 210 ARG A CA 1
ATOM 1535 C C . ARG A 1 222 ? 25.440 20.814 -5.223 1.00 15.44 210 ARG A C 1
ATOM 1536 O O . ARG A 1 222 ? 26.073 20.934 -4.162 1.00 16.47 210 ARG A O 1
ATOM 1544 N N . PHE A 1 223 ? 26.034 20.909 -6.417 1.00 16.21 211 PHE A N 1
ATOM 1545 C CA . PHE A 1 223 ? 27.460 21.158 -6.558 1.00 17.13 211 PHE A CA 1
ATOM 1546 C C . PHE A 1 223 ? 27.871 22.450 -5.820 1.00 18.40 211 PHE A C 1
ATOM 1547 O O . PHE A 1 223 ? 28.799 22.438 -4.982 1.00 17.24 211 PHE A O 1
ATOM 1555 N N . GLU A 1 224 ? 27.132 23.529 -6.078 1.00 18.69 212 GLU A N 1
ATOM 1556 C CA . GLU A 1 224 ? 27.441 24.837 -5.485 1.00 22.82 212 GLU A CA 1
ATOM 1557 C C . GLU A 1 224 ? 27.269 24.802 -3.958 1.00 20.14 212 GLU A C 1
ATOM 1558 O O . GLU A 1 224 ? 28.111 25.348 -3.240 1.00 20.77 212 GLU A O 1
ATOM 1564 N N . ARG A 1 225 ? 26.199 24.173 -3.485 1.00 18.12 213 ARG A N 1
ATOM 1565 C CA . ARG A 1 225 ? 25.943 24.041 -2.059 1.00 19.28 213 ARG A CA 1
ATOM 1566 C C . ARG A 1 225 ? 27.110 23.349 -1.337 1.00 22.22 213 ARG A C 1
ATOM 1567 O O . ARG A 1 225 ? 27.619 23.838 -0.318 1.00 21.57 213 ARG A O 1
ATOM 1575 N N . ILE A 1 226 ? 27.535 22.203 -1.869 1.00 18.99 214 ILE A N 1
ATOM 1576 C CA . ILE A 1 226 ? 28.594 21.431 -1.224 1.00 17.89 214 ILE A CA 1
ATOM 1577 C C . ILE A 1 226 ? 29.944 22.114 -1.375 1.00 21.52 214 ILE A C 1
ATOM 1578 O O . ILE A 1 226 ? 30.753 22.066 -0.471 1.00 20.14 214 ILE A O 1
ATOM 1583 N N . LEU A 1 227 ? 30.214 22.738 -2.523 1.00 19.34 215 LEU A N 1
ATOM 1584 C CA . LEU A 1 227 ? 31.466 23.495 -2.715 1.00 23.03 215 LEU A CA 1
ATOM 1585 C C . LEU A 1 227 ? 31.580 24.616 -1.659 1.00 23.24 215 LEU A C 1
ATOM 1586 O O . LEU A 1 227 ? 32.631 24.820 -1.086 1.00 22.74 215 LEU A O 1
ATOM 1591 N N . ASN A 1 228 ? 30.475 25.264 -1.340 1.00 24.77 216 ASN A N 1
ATOM 1592 C CA . ASN A 1 228 ? 30.443 26.269 -0.254 1.00 28.27 216 ASN A CA 1
ATOM 1593 C C . ASN A 1 228 ? 30.762 25.674 1.124 1.00 30.67 216 ASN A C 1
ATOM 1594 O O . ASN A 1 228 ? 31.558 26.228 1.880 1.00 28.74 216 ASN A O 1
ATOM 1599 N N . LEU A 1 229 ? 30.125 24.559 1.442 1.00 25.44 217 LEU A N 1
ATOM 1600 C CA . LEU A 1 229 ? 30.364 23.854 2.701 1.00 26.64 217 LEU A CA 1
ATOM 1601 C C . LEU A 1 229 ? 31.815 23.432 2.792 1.00 28.81 217 LEU A C 1
ATOM 1602 O O . LEU A 1 229 ? 32.440 23.575 3.842 1.00 32.35 217 LEU A O 1
ATOM 1607 N N . LEU A 1 230 ? 32.375 22.928 1.696 1.00 25.70 218 LEU A N 1
ATOM 1608 C CA . LEU A 1 230 ? 33.783 22.547 1.705 1.00 29.56 218 LEU A CA 1
ATOM 1609 C C . LEU A 1 230 ? 34.709 23.744 1.830 1.00 33.66 218 LEU A C 1
ATOM 1610 O O . LEU A 1 230 ? 35.723 23.673 2.528 1.00 37.58 218 LEU A O 1
ATOM 1615 N N . GLY A 1 231 ? 34.386 24.829 1.131 1.00 37.21 219 GLY A N 1
ATOM 1616 C CA . GLY A 1 231 ? 35.226 26.047 1.133 1.00 39.95 219 GLY A CA 1
ATOM 1617 C C . GLY A 1 231 ? 35.329 26.672 2.513 1.00 43.23 219 GLY A C 1
ATOM 1618 O O . GLY A 1 231 ? 36.405 27.169 2.920 1.00 43.52 219 GLY A O 1
ATOM 1619 N N . ALA A 1 232 ? 34.216 26.635 3.244 1.00 46.63 220 ALA A N 1
ATOM 1620 C CA . ALA A 1 232 ? 34.165 27.082 4.643 1.00 48.99 220 ALA A CA 1
ATOM 1621 C C . ALA A 1 232 ? 34.683 25.972 5.564 1.00 50.96 220 ALA A C 1
ATOM 1622 O O . ALA A 1 232 ? 34.017 25.584 6.519 1.00 54.55 220 ALA A O 1
ATOM 1624 N N . ARG A 1 233 ? 35.861 25.445 5.255 1.00 52.07 221 ARG A N 1
ATOM 1625 C CA . ARG A 1 233 ? 36.515 24.435 6.079 1.00 51.60 221 ARG A CA 1
ATOM 1626 C C . ARG A 1 233 ? 38.016 24.538 5.872 1.00 51.90 221 ARG A C 1
ATOM 1627 O O . ARG A 1 233 ? 38.754 24.746 6.823 1.00 52.75 221 ARG A O 1
#

Nearest PDB structures (foldseek):
  2etj-assembly1_A  TM=1.004E+00  e=5.906E-42  Thermotoga maritima
  3o3g-assembly1_A  TM=9.933E-01  e=1.001E-37  Thermotoga maritima
  3o3h-assembly1_A  TM=9.936E-01  e=4.861E-36  Thermotoga maritima
  4hht-assembly1_A  TM=9.734E-01  e=1.568E-35  Thermotoga maritima MSB8
  5y9p-assembly1_A  TM=8.683E-01  e=4.266E-19  Staphylococcus aureus

Sequence (206 aa):
GIDELYKKEFGIVAGVDEAGRGCLAGPVVAAAVVLEKEIEAKRERLLDEIEKAAVGIGIASPEEIDLYNIFNATKLANRALENLSVKPSFVLVDGKGIELSVPGTCLVKGDQKSKLIGAASIVAKVFRDRLSEFHRYPQFSFHKHKGYATKEHLNEIRKNGVLPIHRLSFEPVLELLTDDLLREFFEKGLISENRFERILNLLGAR

Organism: Thermotoga maritima (strain ATCC 43589 / DSM 3109 / JCM 10099 / NBRC 100826 / MSB8) (NCBI:txid243274)

Foldseek 3Di:
DVVVVCVPDQFFEWEKEWPDLQFQFWKIKMKIKGFDDDDDVVLVVLLVVSCGIFMFMAIFALLNCLQPNSLVSNLRSLNRQVRTPDRGQEYEYEDPDRQHPHHYDYDDVVCVVDPRNVNRVSVNVVVLLVVCVVCCCVLAPCNPCVRHPDPRRLVSCQVPNDDLRGNCLDVSNVVRDDPVVLVVCVVVVVHDPSSSVSSVVVNVVD